Protein AF-A0A0F9IT32-F1 (afdb_monomer_lite)

Sequence (185 aa):
MRVYFIKKARQGMKLRKCVRCSEEIKIGEPYRFITPRFGGKRCFCQKHPPRQSDLTGGKLGELYGIQEGLEDDLVSFQRDGEVDMEASLSEAADEADRIADEYEGSIQNMPDSLQQSPVAEECQERAEASREWAEELRGVTLPEEPGETEAESEGEEDEEEDEAMDTWRDEVVGEVETAVSALQI

Structure (mmCIF, N/CA/C/O backbone):
data_AF-A0A0F9IT32-F1
#
_entry.id   AF-A0A0F9IT32-F1
#
loop_
_atom_site.group_PDB
_atom_site.id
_atom_site.type_symbol
_atom_site.label_atom_id
_atom_site.label_alt_id
_atom_site.label_comp_id
_atom_site.label_asym_id
_atom_site.label_entity_id
_atom_site.label_seq_id
_atom_site.pdbx_PDB_ins_code
_atom_site.Cartn_x
_atom_site.Cartn_y
_atom_site.Cartn_z
_atom_site.occupancy
_atom_site.B_iso_or_equiv
_atom_site.auth_seq_id
_atom_site.auth_comp_id
_atom_site.auth_asym_id
_atom_site.auth_atom_id
_atom_site.pdbx_PDB_model_num
ATOM 1 N N . MET A 1 1 ? -5.808 9.152 12.430 1.00 90.12 1 MET A N 1
ATOM 2 C CA . MET A 1 1 ? -4.859 8.870 13.543 1.00 90.12 1 MET A CA 1
ATOM 3 C C . MET A 1 1 ? -3.873 10.035 13.698 1.00 90.12 1 MET A C 1
ATOM 5 O O . MET A 1 1 ? -3.624 10.703 12.706 1.00 90.12 1 MET A O 1
ATOM 9 N N . ARG A 1 2 ? -3.320 10.340 14.890 1.00 94.12 2 ARG A N 1
ATOM 10 C CA . ARG A 1 2 ? -2.342 11.447 15.037 1.00 94.12 2 ARG A CA 1
ATOM 11 C C . ARG A 1 2 ? -0.902 10.951 14.903 1.00 94.12 2 ARG A C 1
ATOM 13 O O . ARG A 1 2 ? -0.480 10.082 15.664 1.00 94.12 2 ARG A O 1
ATOM 20 N N . VAL A 1 3 ? -0.142 11.576 14.004 1.00 97.00 3 VAL A N 1
ATOM 21 C CA . VAL A 1 3 ? 1.306 11.373 13.875 1.00 97.00 3 VAL A CA 1
ATOM 22 C C . VAL A 1 3 ? 2.046 12.309 14.823 1.00 97.00 3 VAL A C 1
ATOM 24 O O . VAL A 1 3 ? 1.824 13.521 14.837 1.00 97.00 3 VAL A O 1
ATOM 27 N N . TYR A 1 4 ? 2.945 11.747 15.625 1.00 97.50 4 TYR A N 1
ATOM 28 C CA . TYR A 1 4 ? 3.814 12.504 16.518 1.00 97.50 4 TYR A CA 1
ATOM 29 C C . TYR A 1 4 ? 5.241 12.489 15.982 1.00 97.50 4 TYR A C 1
ATOM 31 O O . TYR A 1 4 ? 5.817 11.422 15.775 1.00 97.50 4 TYR A O 1
ATOM 39 N N . PHE A 1 5 ? 5.833 13.670 15.813 1.00 97.62 5 PHE A N 1
ATOM 40 C CA . PHE A 1 5 ? 7.232 13.816 15.421 1.00 97.62 5 PHE A CA 1
ATOM 41 C C . PHE A 1 5 ? 8.107 14.146 16.631 1.00 97.62 5 PHE A C 1
ATOM 43 O O . PHE A 1 5 ? 7.870 15.122 17.346 1.00 97.62 5 PHE A O 1
ATOM 50 N N . ILE A 1 6 ? 9.138 13.336 16.853 1.00 96.75 6 ILE A N 1
ATOM 51 C CA . ILE A 1 6 ? 10.128 13.528 17.906 1.00 96.75 6 ILE A CA 1
ATOM 52 C C . ILE A 1 6 ? 11.448 13.915 17.253 1.00 96.75 6 ILE A C 1
ATOM 54 O O . ILE A 1 6 ? 12.036 13.129 16.522 1.00 96.75 6 ILE A O 1
ATOM 58 N N . LYS A 1 7 ? 11.936 15.123 17.555 1.00 96.38 7 LYS A N 1
ATOM 59 C CA . LYS A 1 7 ? 13.165 15.663 16.950 1.00 96.38 7 LYS A CA 1
ATOM 60 C C . LYS A 1 7 ? 14.435 14.911 17.352 1.00 96.38 7 LYS A C 1
ATOM 62 O O . LYS A 1 7 ? 15.382 14.896 16.583 1.00 96.38 7 LYS A O 1
ATOM 67 N N . LYS A 1 8 ? 14.486 14.374 18.575 1.00 94.69 8 LYS A N 1
ATOM 68 C CA . LYS A 1 8 ? 15.652 13.659 19.115 1.00 94.69 8 LYS A CA 1
ATOM 69 C C . LYS A 1 8 ? 15.201 12.557 20.067 1.00 94.69 8 LYS A C 1
ATOM 71 O O . LYS A 1 8 ? 14.516 12.844 21.056 1.00 94.69 8 LYS A O 1
ATOM 76 N N . ALA A 1 9 ? 15.584 11.313 19.795 1.00 92.62 9 ALA A N 1
ATOM 77 C CA . ALA A 1 9 ? 15.383 10.202 20.716 1.00 92.62 9 ALA A CA 1
ATOM 78 C C . ALA A 1 9 ? 16.154 10.445 22.026 1.00 92.62 9 ALA A C 1
ATOM 80 O O . ALA A 1 9 ? 17.331 10.802 22.015 1.00 92.62 9 ALA A O 1
ATOM 81 N N . ARG A 1 10 ? 15.477 10.296 23.171 1.00 90.75 10 ARG A N 1
ATOM 82 C CA . ARG A 1 10 ? 16.047 10.608 24.491 1.00 90.75 10 ARG A CA 1
ATOM 83 C C . ARG A 1 10 ? 16.861 9.436 25.038 1.00 90.75 10 ARG A C 1
ATOM 85 O O . ARG A 1 10 ? 16.451 8.285 24.902 1.00 90.75 10 ARG A O 1
ATOM 92 N N . GLN A 1 11 ? 17.952 9.749 25.732 1.00 83.44 11 GLN A N 1
ATOM 93 C CA . GLN A 1 11 ? 18.728 8.779 26.504 1.00 83.44 11 GLN A CA 1
ATOM 94 C C . GLN A 1 11 ? 17.853 8.168 27.616 1.00 83.44 11 GLN A C 1
ATOM 96 O O . GLN A 1 11 ? 17.113 8.886 28.287 1.00 83.44 11 GLN A O 1
ATOM 101 N N . GLY A 1 12 ? 17.898 6.842 27.780 1.00 74.75 12 GLY A N 1
ATOM 102 C CA . GLY A 1 12 ? 17.123 6.107 28.794 1.00 74.75 12 GLY A CA 1
ATOM 10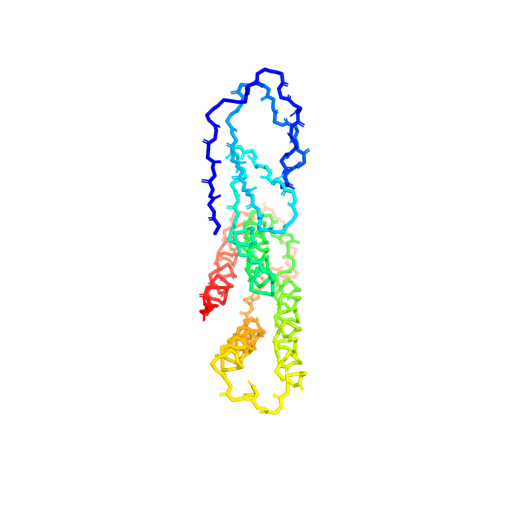3 C C . GLY A 1 12 ? 15.760 5.566 28.337 1.00 74.75 12 GLY A C 1
ATOM 104 O O . GLY A 1 12 ? 15.123 4.832 29.089 1.00 74.75 12 GLY A O 1
ATOM 105 N N . MET A 1 13 ? 15.303 5.861 27.113 1.00 78.62 13 MET A N 1
ATOM 106 C CA . MET A 1 13 ? 14.200 5.095 26.515 1.00 78.62 13 MET A CA 1
ATOM 107 C C . MET A 1 13 ? 14.716 3.770 25.945 1.00 78.62 13 MET A C 1
ATOM 109 O O . MET A 1 13 ? 15.818 3.719 25.403 1.00 78.62 13 MET A O 1
ATOM 113 N N . LYS A 1 14 ? 13.895 2.713 26.017 1.00 84.19 14 LYS A N 1
ATOM 114 C CA . LYS A 1 14 ? 14.155 1.464 25.284 1.00 84.19 14 LYS A CA 1
ATOM 115 C C . LYS A 1 14 ? 14.333 1.780 23.796 1.00 84.19 14 LYS A C 1
ATOM 117 O O . LYS A 1 14 ? 13.521 2.534 23.250 1.00 84.19 14 LYS A O 1
ATOM 122 N N . LEU A 1 15 ? 15.369 1.205 23.180 1.00 85.12 15 LEU A N 1
ATOM 123 C CA . LEU A 1 15 ? 15.597 1.304 21.739 1.00 85.12 15 LEU A CA 1
ATOM 124 C C . LEU A 1 15 ? 14.348 0.816 21.006 1.00 85.12 15 LEU A C 1
ATOM 126 O O . LEU A 1 15 ? 13.721 -0.174 21.395 1.00 85.12 15 LEU A O 1
ATOM 130 N N . ARG A 1 16 ? 13.933 1.585 20.004 1.00 91.31 16 ARG A N 1
ATOM 131 C CA . ARG A 1 16 ? 12.719 1.330 19.229 1.00 91.31 16 ARG A CA 1
ATOM 132 C C . ARG A 1 16 ? 13.143 0.942 17.828 1.00 91.31 16 ARG A C 1
ATOM 134 O O . ARG A 1 16 ? 14.032 1.583 17.282 1.00 91.31 16 ARG A O 1
ATOM 141 N N . LYS A 1 17 ? 12.493 -0.060 17.253 1.00 96.50 17 LYS A N 1
ATOM 142 C CA . LYS A 1 17 ? 12.714 -0.446 15.861 1.00 96.50 17 LYS A CA 1
ATOM 143 C C . LYS A 1 17 ? 11.746 0.301 14.958 1.00 96.50 17 LYS A C 1
ATOM 145 O O . LYS A 1 17 ? 10.599 0.541 15.349 1.00 96.50 17 LYS A O 1
ATOM 150 N N . CYS A 1 18 ? 12.228 0.705 13.791 1.00 97.06 18 CYS A N 1
ATOM 151 C CA . CYS A 1 18 ? 11.364 1.172 12.721 1.00 97.06 18 CYS A CA 1
ATOM 152 C C . CYS A 1 18 ? 10.466 0.015 12.272 1.00 97.06 18 CYS A C 1
ATOM 154 O O . CYS A 1 18 ? 10.966 -1.080 12.055 1.00 97.06 18 CYS A O 1
ATOM 156 N N . VAL A 1 19 ? 9.166 0.251 12.108 1.00 96.12 19 VAL A N 1
ATOM 157 C CA . VAL A 1 19 ? 8.235 -0.783 11.630 1.00 96.12 19 VAL A CA 1
ATOM 158 C C . VAL A 1 19 ? 8.570 -1.209 10.199 1.00 96.12 19 VAL A C 1
ATOM 160 O O . VAL A 1 19 ? 8.525 -2.394 9.911 1.00 96.12 19 VAL A O 1
ATOM 163 N N . ARG A 1 20 ? 8.978 -0.265 9.340 1.00 93.88 20 ARG A N 1
ATOM 164 C CA . ARG A 1 20 ? 9.260 -0.541 7.923 1.00 93.88 20 ARG A CA 1
ATOM 165 C C . ARG A 1 20 ? 10.606 -1.233 7.683 1.00 93.88 20 ARG A C 1
ATOM 167 O O . ARG A 1 20 ? 10.648 -2.352 7.204 1.00 93.88 20 ARG A O 1
ATOM 174 N N . CYS A 1 21 ? 11.718 -0.602 8.069 1.00 95.38 21 CYS A N 1
ATOM 175 C CA . CYS A 1 21 ? 13.054 -1.158 7.817 1.00 95.38 21 CYS A CA 1
ATOM 176 C C . CYS A 1 21 ? 13.631 -2.021 8.950 1.00 95.38 21 CYS A C 1
ATOM 178 O O . CYS A 1 21 ? 14.770 -2.462 8.850 1.00 95.38 21 CYS A O 1
ATOM 180 N N . SER A 1 22 ? 12.914 -2.216 10.063 1.00 95.81 22 SER A N 1
ATOM 181 C CA . SER A 1 22 ? 13.379 -2.972 11.244 1.00 95.81 22 SER A CA 1
ATOM 182 C C . SER A 1 22 ? 14.653 -2.461 11.949 1.00 95.81 22 SER A C 1
ATOM 184 O O . SER A 1 22 ? 15.038 -3.013 12.984 1.00 95.81 22 SER A O 1
ATOM 186 N N . GLU A 1 23 ? 15.276 -1.381 11.467 1.00 96.25 23 GLU A N 1
ATOM 187 C CA . GLU A 1 23 ? 16.469 -0.780 12.071 1.00 96.25 23 GLU A CA 1
ATOM 188 C C . GLU A 1 23 ? 16.154 -0.121 13.426 1.00 96.25 23 GLU A C 1
ATOM 190 O O . GLU A 1 23 ? 15.085 0.468 13.632 1.00 96.25 23 GLU A O 1
ATOM 195 N N . GLU A 1 24 ? 17.091 -0.217 14.372 1.00 96.50 24 GLU A N 1
ATOM 196 C CA . GLU A 1 24 ? 16.984 0.433 15.679 1.00 96.50 24 GLU A CA 1
ATOM 197 C C . GLU A 1 24 ? 17.243 1.939 15.579 1.00 96.50 24 GLU A C 1
ATOM 199 O O . GLU A 1 24 ? 18.305 2.380 15.152 1.00 96.50 24 GLU A O 1
ATOM 204 N N . ILE A 1 25 ? 16.282 2.735 16.048 1.00 96.00 25 ILE A N 1
ATOM 205 C CA . ILE A 1 25 ? 16.385 4.193 16.131 1.00 96.00 25 ILE A CA 1
ATOM 206 C C . ILE A 1 25 ? 17.354 4.541 17.263 1.00 96.00 25 ILE A C 1
ATOM 208 O O . ILE A 1 25 ? 17.051 4.320 18.446 1.00 96.00 25 ILE A O 1
ATOM 212 N N . LYS A 1 26 ? 18.512 5.102 16.909 1.00 95.25 26 LYS A N 1
ATOM 213 C CA . LYS A 1 26 ? 19.584 5.414 17.859 1.00 95.25 26 LYS A CA 1
ATOM 214 C C . LYS A 1 26 ? 19.235 6.641 18.697 1.00 95.25 26 LYS A C 1
ATOM 216 O O . LYS A 1 26 ? 18.399 7.478 18.352 1.00 95.25 26 LYS A O 1
ATOM 221 N N . ILE A 1 27 ? 19.902 6.767 19.842 1.00 95.88 27 ILE A N 1
ATOM 222 C CA . ILE A 1 27 ? 19.751 7.933 20.720 1.00 95.88 27 ILE A CA 1
ATOM 223 C C . ILE A 1 27 ? 20.165 9.193 19.949 1.00 95.88 27 ILE A C 1
ATOM 225 O O . ILE A 1 27 ? 21.215 9.229 19.317 1.00 95.88 27 ILE A O 1
ATOM 229 N N . GLY A 1 28 ? 19.344 10.238 20.027 1.00 94.94 28 GLY A N 1
ATOM 230 C CA . GLY A 1 28 ? 19.547 11.492 19.305 1.00 94.94 28 GLY A CA 1
ATOM 231 C C . GLY A 1 28 ? 18.889 11.554 17.927 1.00 94.94 28 GLY A C 1
ATOM 232 O O . GLY A 1 28 ? 18.636 12.666 17.465 1.00 94.94 28 GLY A O 1
ATOM 233 N N . GLU A 1 29 ? 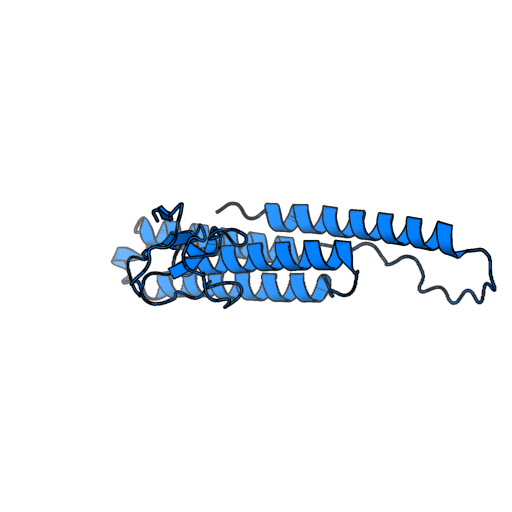18.527 10.424 17.314 1.00 95.94 29 GLU A N 1
ATOM 234 C CA . GLU A 1 29 ? 17.903 10.419 15.986 1.00 95.94 29 GLU A CA 1
ATOM 235 C C . GLU A 1 29 ? 16.440 10.897 16.039 1.00 95.94 29 GLU A C 1
ATOM 237 O O . GLU A 1 29 ? 15.718 10.613 17.009 1.00 95.94 29 GLU A O 1
ATOM 242 N N . PRO A 1 30 ? 15.980 11.655 15.027 1.00 96.81 30 PRO A N 1
ATOM 243 C CA . PRO A 1 30 ? 14.577 12.005 14.890 1.00 96.81 30 PRO A CA 1
ATOM 244 C C . PRO A 1 30 ? 13.757 10.793 14.441 1.00 96.81 30 PRO A C 1
ATOM 246 O O . PRO A 1 30 ? 14.197 9.977 13.633 1.00 96.81 30 PRO A O 1
ATOM 249 N N . TYR A 1 31 ? 12.524 10.698 14.928 1.00 97.19 31 TYR A N 1
ATOM 250 C CA . TYR A 1 31 ? 11.609 9.632 14.534 1.00 97.19 31 TYR A CA 1
ATOM 251 C C . TYR A 1 31 ? 10.153 10.084 14.610 1.00 97.19 31 TYR A C 1
ATOM 253 O O . TYR A 1 31 ? 9.809 11.060 15.285 1.00 97.19 31 TYR A O 1
ATOM 261 N N . ARG A 1 32 ? 9.282 9.357 13.915 1.00 98.06 32 ARG A N 1
ATOM 262 C CA . ARG A 1 32 ? 7.829 9.513 13.987 1.00 98.06 32 ARG A CA 1
ATOM 263 C C . ARG A 1 32 ? 7.232 8.332 14.729 1.00 98.06 32 ARG A C 1
ATOM 265 O O . ARG A 1 32 ? 7.788 7.236 14.745 1.00 98.06 32 ARG A O 1
ATOM 272 N N . PHE A 1 33 ? 6.100 8.542 15.376 1.00 97.44 33 PHE A N 1
ATOM 273 C CA . PHE A 1 33 ? 5.328 7.432 15.906 1.00 97.44 33 PHE A CA 1
ATOM 274 C C . PHE A 1 33 ? 3.840 7.710 15.837 1.00 97.44 33 PHE A C 1
ATOM 276 O O . PHE A 1 33 ? 3.401 8.863 15.865 1.00 97.44 33 PHE A O 1
ATOM 283 N N . ILE A 1 34 ? 3.088 6.622 15.822 1.00 97.69 34 ILE A N 1
ATOM 284 C CA . ILE A 1 34 ? 1.636 6.618 15.908 1.00 97.69 34 ILE A CA 1
ATOM 285 C C . ILE A 1 34 ? 1.218 5.690 17.046 1.00 97.69 34 ILE A C 1
ATOM 287 O O . ILE A 1 34 ? 1.935 4.750 17.412 1.00 97.69 34 ILE A O 1
ATOM 291 N N . THR A 1 35 ? 0.063 5.982 17.628 1.00 96.62 35 THR A N 1
ATOM 292 C CA . THR A 1 35 ? -0.553 5.139 18.652 1.00 96.62 35 THR A CA 1
ATOM 293 C C . THR A 1 35 ? -1.935 4.755 18.136 1.00 96.62 35 THR A C 1
ATOM 295 O O . THR A 1 35 ? -2.850 5.577 18.243 1.00 96.62 35 THR A O 1
ATOM 298 N N . PRO A 1 36 ? -2.087 3.568 17.522 1.00 94.38 36 PRO A N 1
ATOM 299 C CA . PRO A 1 36 ? -3.392 3.105 17.073 1.00 94.38 36 PRO A CA 1
ATOM 300 C C . PRO A 1 36 ? -4.330 2.917 18.270 1.00 94.38 36 PRO A C 1
ATOM 302 O O . PRO A 1 36 ? -3.886 2.775 19.411 1.00 94.38 36 PRO A O 1
ATOM 305 N N . ARG A 1 37 ? -5.643 2.923 18.013 1.00 91.44 37 ARG A N 1
ATOM 306 C CA . ARG A 1 37 ? -6.657 2.697 19.059 1.00 91.44 37 ARG A CA 1
ATOM 307 C C . ARG A 1 37 ? -6.498 1.323 19.710 1.00 91.44 37 ARG A C 1
ATOM 309 O O . ARG A 1 37 ? -6.679 1.194 20.917 1.00 91.44 37 ARG A O 1
ATOM 316 N N . PHE A 1 38 ? -6.157 0.326 18.901 1.00 91.19 38 PHE A N 1
ATOM 317 C CA . PHE A 1 38 ? -5.890 -1.040 19.325 1.00 91.19 38 PHE A CA 1
ATOM 318 C C . PHE A 1 38 ? -4.439 -1.391 18.990 1.00 91.19 38 PHE A C 1
ATOM 320 O O . PHE A 1 38 ? -3.963 -1.091 17.896 1.00 91.19 38 PHE A O 1
ATOM 327 N N . GLY A 1 39 ? -3.733 -2.014 19.934 1.00 91.19 39 GLY A N 1
ATOM 328 C CA . GLY A 1 39 ? -2.332 -2.405 19.775 1.00 91.19 39 GLY A CA 1
ATOM 329 C C . GLY A 1 39 ? -1.320 -1.442 20.406 1.00 91.19 39 GLY A C 1
ATOM 330 O O . GLY A 1 39 ? -1.655 -0.527 21.158 1.00 91.19 39 GLY A O 1
ATOM 331 N N . GLY A 1 40 ? -0.039 -1.711 20.150 1.00 93.19 40 GLY A N 1
ATOM 332 C CA . GLY A 1 40 ? 1.083 -0.955 20.704 1.00 93.19 40 GLY A CA 1
ATOM 333 C C . GLY A 1 40 ? 1.488 0.255 19.858 1.00 93.19 40 GLY A C 1
ATOM 334 O O . GLY A 1 40 ? 1.135 0.386 18.690 1.00 93.19 40 GLY A O 1
ATOM 335 N N . LYS A 1 41 ? 2.301 1.134 20.451 1.00 95.19 41 LYS A N 1
ATOM 336 C CA . LYS A 1 41 ? 2.920 2.268 19.750 1.00 95.19 41 LYS A CA 1
ATOM 337 C C . LYS A 1 41 ? 3.837 1.777 18.620 1.00 95.19 41 LYS A C 1
ATOM 339 O O . LYS A 1 41 ? 4.821 1.089 18.893 1.00 95.19 41 LYS A O 1
ATOM 344 N N . ARG A 1 42 ? 3.574 2.228 17.392 1.00 96.56 42 ARG A N 1
ATOM 345 C CA . ARG A 1 42 ? 4.382 1.954 16.191 1.00 96.56 42 ARG A CA 1
ATOM 346 C C . ARG A 1 42 ? 5.346 3.104 15.930 1.00 96.56 42 ARG A C 1
ATOM 348 O O . ARG A 1 42 ? 4.966 4.267 16.066 1.00 96.56 42 ARG A O 1
ATOM 355 N N . CYS A 1 43 ? 6.602 2.793 15.628 1.00 97.25 43 CYS A N 1
ATOM 356 C CA . CYS A 1 43 ? 7.670 3.783 15.478 1.00 97.25 43 CYS A CA 1
ATOM 357 C C . CYS A 1 43 ? 8.308 3.688 14.098 1.00 97.25 43 CYS A C 1
ATOM 359 O O . CYS A 1 43 ? 8.464 2.607 13.550 1.00 97.25 43 CYS A O 1
ATOM 361 N N . PHE A 1 44 ? 8.693 4.838 13.571 1.00 97.75 44 PHE A N 1
ATOM 362 C CA . PHE A 1 44 ? 9.099 5.037 12.191 1.00 97.75 44 PHE A CA 1
ATOM 363 C C . PHE A 1 44 ? 10.352 5.899 12.190 1.00 97.75 44 PHE A C 1
ATOM 365 O O . PHE A 1 44 ? 10.359 6.962 12.822 1.00 97.75 44 PHE A O 1
ATOM 372 N N . CYS A 1 45 ? 11.422 5.452 11.534 1.00 96.81 45 CYS A N 1
ATOM 373 C CA . CYS A 1 45 ? 12.623 6.272 11.412 1.00 96.81 45 CYS A CA 1
ATOM 374 C C . CYS A 1 45 ? 12.344 7.508 10.537 1.00 96.81 45 CYS A C 1
ATOM 376 O O . CYS A 1 45 ? 11.262 7.679 9.973 1.00 96.81 45 CYS A O 1
ATOM 378 N N . GLN A 1 46 ? 13.312 8.417 10.435 1.00 96.38 46 GLN A N 1
ATOM 379 C CA . GLN A 1 46 ? 13.122 9.641 9.654 1.00 96.38 46 GLN A CA 1
ATOM 380 C C . GLN A 1 46 ? 12.847 9.371 8.167 1.00 96.38 46 GLN A C 1
ATOM 382 O O . GLN A 1 46 ? 12.050 10.109 7.581 1.00 96.38 46 GLN A O 1
ATOM 387 N N . LYS A 1 47 ? 13.488 8.333 7.608 1.00 96.25 47 LYS A N 1
ATOM 388 C CA . LYS A 1 47 ? 13.430 7.949 6.189 1.00 96.25 47 LYS A CA 1
ATOM 389 C C . LYS A 1 47 ? 12.097 7.315 5.789 1.00 96.25 47 LYS A C 1
ATOM 391 O O . LYS A 1 47 ? 11.642 7.540 4.683 1.00 96.25 47 LYS A O 1
ATOM 396 N N . HIS A 1 48 ? 11.465 6.575 6.699 1.00 95.94 48 HIS A N 1
ATOM 397 C CA . HIS A 1 48 ? 10.226 5.844 6.435 1.00 95.94 48 HIS A CA 1
ATOM 398 C C . HIS A 1 48 ? 9.080 6.455 7.245 1.00 95.94 48 HIS A C 1
ATOM 400 O O . HIS A 1 48 ? 8.800 5.958 8.335 1.00 95.94 48 HIS A O 1
ATOM 406 N N . PRO A 1 49 ? 8.461 7.567 6.811 1.00 96.44 49 PRO A N 1
ATOM 407 C CA . PRO A 1 49 ? 7.281 8.096 7.490 1.00 96.44 49 PRO A CA 1
ATOM 408 C C . PRO A 1 49 ? 6.130 7.066 7.485 1.00 96.44 49 PRO A C 1
ATOM 410 O O . PRO A 1 49 ? 6.100 6.207 6.608 1.00 96.44 49 PRO A O 1
ATOM 413 N N . PRO A 1 50 ? 5.201 7.132 8.461 1.00 96.81 50 PRO A N 1
ATOM 414 C CA . PRO A 1 50 ? 3.990 6.312 8.413 1.00 96.81 50 PRO A CA 1
ATOM 415 C C . PRO A 1 50 ? 3.205 6.639 7.143 1.00 96.81 50 PRO A C 1
ATOM 417 O O . PRO A 1 50 ? 3.064 7.826 6.823 1.00 96.81 50 PRO A O 1
ATOM 420 N N . ARG A 1 51 ? 2.714 5.607 6.458 1.00 96.38 51 ARG A N 1
ATOM 421 C CA . ARG A 1 51 ? 1.899 5.767 5.249 1.00 96.38 51 ARG A CA 1
ATOM 422 C C . ARG A 1 51 ? 0.402 5.786 5.568 1.00 96.38 51 ARG A C 1
ATOM 424 O O . ARG A 1 51 ? 0.021 5.769 6.739 1.00 96.38 51 ARG A O 1
ATOM 431 N N . GLN A 1 52 ? -0.452 5.899 4.559 1.00 95.56 52 GLN A N 1
ATOM 432 C CA . GLN A 1 52 ? -1.896 6.005 4.746 1.00 95.56 52 GLN A CA 1
ATOM 433 C C . GLN A 1 52 ? -2.479 4.709 5.319 1.00 95.56 52 GLN A C 1
ATOM 435 O O . GLN A 1 52 ? -3.264 4.771 6.272 1.00 95.56 52 GLN A O 1
ATOM 440 N N . SER A 1 53 ? -1.994 3.558 4.852 1.00 96.00 53 SER A N 1
ATOM 441 C CA . SER A 1 53 ? -2.301 2.222 5.382 1.00 96.00 53 SER A CA 1
ATOM 442 C C . SER A 1 53 ? -2.030 2.086 6.891 1.00 96.00 53 SER A C 1
ATOM 444 O O . SER A 1 53 ? -2.787 1.446 7.615 1.00 96.00 53 SER A O 1
ATOM 446 N N . ASP A 1 54 ? -0.999 2.758 7.419 1.00 95.56 54 ASP A N 1
ATOM 447 C CA . ASP A 1 54 ? -0.679 2.777 8.854 1.00 95.56 54 ASP A CA 1
ATOM 448 C C . ASP A 1 54 ? -1.634 3.654 9.684 1.00 95.56 54 ASP A C 1
ATOM 450 O O . ASP A 1 54 ? -1.787 3.466 10.900 1.00 95.56 54 ASP A O 1
ATOM 454 N N . LEU A 1 55 ? -2.201 4.688 9.058 1.00 95.50 55 LEU A N 1
ATOM 455 C CA . LEU A 1 55 ? -3.047 5.695 9.705 1.00 95.50 55 LEU A CA 1
ATOM 456 C C . LEU A 1 55 ? -4.529 5.331 9.667 1.00 95.50 55 LEU A C 1
ATOM 458 O O . LEU A 1 55 ? -5.293 5.825 10.514 1.00 95.50 55 LEU A O 1
ATOM 462 N N . THR A 1 56 ? -4.888 4.473 8.722 1.00 94.62 56 THR A N 1
ATOM 463 C CA . THR A 1 56 ? -6.199 3.863 8.533 1.00 94.62 56 THR A CA 1
ATOM 464 C C . THR A 1 56 ? -6.182 2.446 9.114 1.00 94.62 56 THR A C 1
ATOM 466 O O . THR A 1 56 ? -5.132 1.847 9.302 1.00 94.62 56 THR A O 1
ATOM 469 N N . GLY A 1 57 ? -7.331 1.924 9.536 1.00 91.88 57 GLY A N 1
ATOM 470 C CA . GLY A 1 57 ? -7.415 0.586 10.125 1.00 91.88 57 GLY A CA 1
ATOM 471 C C . GLY A 1 57 ? -8.483 -0.258 9.450 1.00 91.88 57 GLY A C 1
ATOM 472 O O . GLY A 1 57 ? -9.400 0.285 8.839 1.00 91.88 57 GLY A O 1
ATOM 473 N N . GLY A 1 58 ? -8.383 -1.575 9.626 1.00 94.31 58 GLY A N 1
ATOM 474 C CA . GLY A 1 58 ? -9.282 -2.537 8.989 1.00 94.31 58 GLY A CA 1
ATOM 475 C C . GLY A 1 58 ? -9.074 -2.603 7.477 1.00 94.31 58 GLY A C 1
ATOM 476 O O . GLY A 1 58 ? -8.027 -2.199 6.979 1.00 94.31 58 GLY A O 1
ATOM 477 N N . LYS A 1 59 ? -10.112 -3.047 6.772 1.00 96.38 59 LYS A N 1
ATOM 478 C CA . LYS A 1 59 ? -10.120 -3.311 5.327 1.00 96.38 59 LYS A CA 1
ATOM 479 C C . LYS A 1 59 ? -9.684 -2.129 4.464 1.00 96.38 59 LYS A C 1
ATOM 481 O O . LYS A 1 59 ? -8.931 -2.298 3.522 1.00 96.38 59 LYS A O 1
ATOM 486 N N . LEU A 1 60 ? -10.094 -0.910 4.817 1.00 95.19 60 LEU A N 1
ATOM 487 C CA . LEU A 1 60 ? -9.653 0.283 4.087 1.00 95.19 60 LEU A CA 1
ATOM 488 C C . LEU A 1 60 ? -8.142 0.531 4.240 1.00 95.19 60 LEU A C 1
ATOM 490 O O . LEU A 1 60 ? -7.490 1.007 3.322 1.00 95.19 60 LEU A O 1
ATOM 494 N N . GLY A 1 61 ? -7.572 0.201 5.403 1.00 95.75 61 GLY A N 1
ATOM 495 C CA . GLY A 1 61 ? -6.123 0.250 5.594 1.00 95.75 61 GLY A CA 1
ATOM 496 C C . GLY A 1 61 ? -5.389 -0.811 4.771 1.00 95.75 61 GLY A C 1
ATOM 497 O O . GLY A 1 61 ? -4.282 -0.540 4.321 1.00 95.75 61 GLY A O 1
ATOM 498 N N . GLU A 1 62 ? -6.007 -1.978 4.563 1.00 96.94 62 GLU A N 1
ATOM 499 C CA . GLU A 1 62 ? -5.490 -3.034 3.680 1.00 96.94 62 GLU A CA 1
ATOM 500 C C . GLU A 1 62 ? -5.491 -2.576 2.216 1.00 96.94 62 GLU A C 1
ATOM 502 O O . GLU A 1 62 ? -4.444 -2.661 1.587 1.00 96.94 62 GLU A O 1
ATOM 507 N N . LEU A 1 63 ? -6.580 -1.968 1.721 1.00 96.75 63 LEU A N 1
ATOM 508 C CA . LEU A 1 63 ? -6.640 -1.395 0.363 1.00 96.75 63 LEU A CA 1
ATOM 509 C C . LEU A 1 63 ? -5.544 -0.359 0.108 1.00 96.75 63 LEU A C 1
ATOM 511 O O . LEU A 1 63 ? -4.798 -0.477 -0.859 1.00 96.75 63 LEU A O 1
ATOM 515 N N . TYR A 1 64 ? -5.374 0.610 1.016 1.00 97.06 64 TYR A N 1
ATOM 516 C CA . TYR A 1 64 ? -4.263 1.560 0.897 1.00 97.06 64 TYR A CA 1
ATOM 517 C C . TYR A 1 64 ? -2.899 0.864 0.960 1.00 97.06 64 TYR A C 1
ATOM 519 O O . TYR A 1 64 ? -1.946 1.344 0.366 1.00 97.06 64 TYR A O 1
ATOM 527 N N . GLY A 1 65 ? -2.782 -0.253 1.681 1.00 96.94 65 GLY A N 1
ATOM 528 C CA . GLY A 1 65 ? -1.555 -1.046 1.725 1.00 96.94 65 GLY A CA 1
ATOM 529 C C . GLY A 1 65 ? -1.227 -1.706 0.386 1.00 96.94 65 GLY A C 1
ATOM 530 O O . GLY A 1 65 ? -0.058 -1.731 0.015 1.00 96.94 65 GLY A O 1
ATOM 531 N N . ILE A 1 66 ? -2.241 -2.193 -0.335 1.00 97.50 66 ILE A N 1
ATOM 532 C CA . ILE A 1 66 ? -2.102 -2.761 -1.685 1.00 97.50 66 ILE A CA 1
ATOM 533 C C . ILE A 1 66 ? -1.674 -1.668 -2.662 1.00 97.50 66 ILE A C 1
ATOM 535 O O . ILE A 1 66 ? -0.677 -1.832 -3.357 1.00 97.50 66 ILE A O 1
ATOM 539 N N . GLN A 1 67 ? -2.367 -0.524 -2.649 1.00 97.12 67 GLN A N 1
ATOM 540 C CA . GLN A 1 67 ? -2.025 0.635 -3.479 1.00 97.12 67 GLN A CA 1
ATOM 541 C C . GLN A 1 67 ? -0.570 1.073 -3.248 1.00 97.12 67 GLN A C 1
ATOM 543 O O . GLN A 1 67 ? 0.213 1.194 -4.181 1.00 97.12 67 GLN A O 1
ATOM 548 N N . GLU A 1 68 ? -0.181 1.241 -1.983 1.00 96.88 68 GLU A N 1
ATOM 549 C CA . GLU A 1 68 ? 1.185 1.587 -1.585 1.00 96.88 68 GLU A CA 1
ATOM 550 C C . GLU A 1 68 ? 2.226 0.516 -1.963 1.00 96.88 68 GLU A C 1
ATOM 552 O O . GLU A 1 68 ? 3.416 0.833 -2.028 1.00 96.88 68 GLU A O 1
ATOM 557 N N . GLY A 1 69 ? 1.802 -0.741 -2.119 1.00 96.62 69 GLY A N 1
ATOM 558 C CA . GLY A 1 69 ? 2.621 -1.848 -2.609 1.00 96.62 69 GLY A CA 1
ATOM 559 C C . GLY A 1 69 ? 2.872 -1.727 -4.107 1.00 96.62 69 GLY A C 1
ATOM 560 O O . GLY A 1 69 ? 4.028 -1.720 -4.513 1.00 96.62 69 GLY A O 1
ATOM 561 N N . LEU A 1 70 ? 1.818 -1.500 -4.897 1.00 96.69 70 LEU A N 1
ATOM 562 C CA . LEU A 1 70 ? 1.938 -1.218 -6.332 1.00 96.69 70 LEU A CA 1
ATOM 563 C C . LEU A 1 70 ? 2.805 0.018 -6.608 1.00 96.69 70 LEU A C 1
ATOM 565 O O . LEU A 1 70 ? 3.621 0.002 -7.520 1.00 96.69 70 LEU A O 1
ATOM 569 N N . GLU A 1 71 ? 2.687 1.074 -5.800 1.00 96.31 71 GLU A N 1
ATOM 570 C CA . GLU A 1 71 ? 3.570 2.246 -5.895 1.00 96.31 71 GLU A CA 1
ATOM 571 C C . GLU A 1 71 ? 5.050 1.889 -5.649 1.00 96.31 71 GLU A C 1
ATOM 573 O O . GLU A 1 71 ? 5.941 2.443 -6.293 1.00 96.31 71 GLU A O 1
ATOM 578 N N . ASP A 1 72 ? 5.338 0.975 -4.714 1.00 95.69 72 ASP A N 1
ATOM 579 C CA . ASP A 1 72 ? 6.709 0.515 -4.446 1.00 95.69 72 ASP A CA 1
ATOM 580 C C . ASP A 1 72 ? 7.243 -0.382 -5.578 1.00 95.69 72 ASP A C 1
ATOM 582 O O . ASP A 1 72 ? 8.427 -0.290 -5.930 1.00 95.69 72 ASP A O 1
ATOM 586 N N . ASP A 1 73 ? 6.372 -1.215 -6.148 1.00 96.81 73 ASP A N 1
ATOM 587 C CA . ASP A 1 73 ? 6.655 -2.072 -7.299 1.00 96.81 73 ASP A CA 1
ATOM 588 C C . ASP A 1 73 ? 6.946 -1.226 -8.540 1.00 96.81 73 ASP A C 1
ATOM 590 O O . ASP A 1 73 ? 7.977 -1.436 -9.172 1.00 96.81 73 ASP A O 1
ATOM 594 N N . LEU A 1 74 ? 6.150 -0.185 -8.808 1.00 95.56 74 LEU A N 1
ATOM 595 C CA . LEU A 1 74 ? 6.376 0.773 -9.895 1.00 95.56 74 LEU A CA 1
ATOM 596 C C . LEU A 1 74 ? 7.734 1.463 -9.802 1.00 95.56 74 LEU A C 1
ATOM 598 O O . LEU A 1 74 ? 8.480 1.519 -10.776 1.00 95.56 74 LEU A O 1
ATOM 602 N N . VAL A 1 75 ? 8.088 1.963 -8.616 1.00 95.12 75 VAL A N 1
ATOM 603 C CA . VAL A 1 75 ? 9.395 2.603 -8.399 1.00 95.12 75 VAL A CA 1
ATOM 604 C C . VAL A 1 75 ? 10.540 1.608 -8.612 1.00 95.12 75 VAL A C 1
ATOM 606 O O . VAL A 1 75 ? 11.629 1.995 -9.040 1.00 95.12 75 VAL A O 1
ATOM 609 N N . SER A 1 76 ? 10.324 0.333 -8.291 1.00 94.81 76 SER A N 1
ATOM 610 C CA . SER A 1 76 ? 11.323 -0.720 -8.491 1.00 94.81 76 SER A CA 1
ATOM 611 C C . SER A 1 76 ? 11.419 -1.131 -9.963 1.00 94.81 76 SER A C 1
ATOM 613 O O . SER A 1 76 ? 12.530 -1.259 -10.477 1.00 94.81 76 SER A O 1
ATOM 615 N N . PHE A 1 77 ? 10.283 -1.237 -10.652 1.00 94.25 77 PHE A N 1
ATOM 616 C CA . PHE A 1 77 ? 10.180 -1.495 -12.083 1.00 94.25 77 PHE A CA 1
ATOM 617 C C . PHE A 1 77 ? 10.863 -0.401 -12.904 1.00 94.25 77 PHE A C 1
ATOM 619 O O . PHE A 1 77 ? 11.726 -0.699 -13.720 1.00 94.25 77 PHE A O 1
ATOM 626 N N . GLN A 1 78 ? 10.575 0.872 -12.625 1.00 93.69 78 GLN A N 1
ATOM 627 C CA . GLN A 1 78 ? 11.202 1.989 -13.334 1.00 93.69 78 GLN A CA 1
ATOM 628 C C . GLN A 1 78 ? 12.725 2.018 -13.141 1.00 93.69 78 GLN A C 1
ATOM 630 O O . GLN A 1 78 ? 13.457 2.474 -14.015 1.00 93.69 78 GLN A O 1
ATOM 635 N N . ARG A 1 79 ? 13.219 1.554 -11.986 1.00 92.56 79 ARG A N 1
ATOM 636 C CA . ARG A 1 79 ? 14.653 1.562 -11.682 1.00 92.56 79 ARG A CA 1
ATOM 637 C C . ARG A 1 79 ? 15.408 0.419 -12.358 1.00 92.56 79 ARG A C 1
ATOM 639 O O . ARG A 1 79 ? 16.487 0.663 -12.886 1.00 92.56 79 ARG A O 1
ATOM 646 N N . ASP A 1 80 ? 14.880 -0.802 -12.267 1.00 91.94 80 ASP A N 1
ATOM 647 C CA . ASP A 1 80 ? 15.634 -2.019 -12.597 1.00 91.94 80 ASP A CA 1
ATOM 648 C C . ASP A 1 80 ? 14.931 -2.914 -13.643 1.00 91.94 80 ASP A C 1
ATOM 650 O O . ASP A 1 80 ? 15.555 -3.826 -14.173 1.00 91.94 80 ASP A O 1
ATOM 654 N N . GLY A 1 81 ? 13.646 -2.696 -13.943 1.00 88.06 81 GLY A N 1
ATOM 655 C CA . GLY A 1 81 ? 12.853 -3.488 -14.899 1.00 88.06 81 GLY A CA 1
ATOM 656 C C . GLY A 1 81 ? 12.511 -4.919 -14.462 1.00 88.06 81 GLY A C 1
ATOM 657 O O . GLY A 1 81 ? 11.797 -5.612 -15.171 1.00 88.06 81 GLY A O 1
ATOM 658 N N . GLU A 1 82 ? 12.989 -5.380 -13.303 1.00 90.31 82 GLU A N 1
ATOM 659 C CA . GLU A 1 82 ? 12.872 -6.790 -12.880 1.00 90.31 82 GLU A CA 1
ATOM 660 C C . GLU A 1 82 ? 11.487 -7.191 -12.338 1.00 90.31 82 GLU A C 1
ATOM 662 O O . GLU A 1 82 ? 11.246 -8.369 -12.068 1.00 90.31 82 GLU A O 1
ATOM 667 N N . VAL A 1 83 ? 10.593 -6.229 -12.103 1.00 93.69 83 VAL A N 1
ATOM 668 C CA . VAL A 1 83 ? 9.272 -6.499 -11.521 1.00 93.69 83 VAL A CA 1
ATOM 669 C C . VAL A 1 83 ? 8.299 -6.914 -12.619 1.00 93.69 83 VAL A C 1
ATOM 671 O O . VAL A 1 83 ? 8.086 -6.177 -13.576 1.00 93.69 83 VAL A O 1
ATOM 674 N N . ASP A 1 84 ? 7.664 -8.071 -12.452 1.00 95.19 84 ASP A N 1
ATOM 675 C CA . ASP A 1 84 ? 6.559 -8.499 -13.310 1.00 95.19 84 ASP A CA 1
ATOM 676 C C . ASP A 1 84 ? 5.303 -7.682 -12.970 1.00 95.19 84 ASP A C 1
ATOM 678 O O . ASP A 1 84 ? 4.553 -7.997 -12.041 1.00 95.19 84 ASP A O 1
ATOM 682 N N . MET A 1 85 ? 5.108 -6.585 -13.703 1.00 95.94 85 MET A N 1
ATOM 683 C CA . MET A 1 85 ? 4.002 -5.662 -13.461 1.00 95.94 85 MET A CA 1
ATOM 684 C C . MET A 1 85 ? 2.635 -6.293 -13.736 1.00 95.94 85 MET A C 1
ATOM 686 O O . MET A 1 85 ? 1.674 -5.937 -13.054 1.00 95.94 85 MET A O 1
ATOM 690 N N . GLU A 1 86 ? 2.524 -7.242 -14.670 1.00 96.25 86 GLU A N 1
ATOM 691 C CA . GLU A 1 86 ? 1.260 -7.947 -14.920 1.00 96.25 86 GLU A CA 1
ATOM 692 C C . GLU A 1 86 ? 0.875 -8.815 -13.720 1.00 96.25 86 GLU A C 1
ATOM 694 O O . GLU A 1 86 ? -0.277 -8.787 -13.270 1.00 96.25 86 GLU A O 1
ATOM 699 N N . ALA A 1 87 ? 1.845 -9.543 -13.157 1.00 97.12 87 ALA A N 1
ATOM 700 C CA . ALA A 1 87 ? 1.633 -10.329 -11.949 1.00 97.12 87 ALA A CA 1
ATOM 701 C C . ALA A 1 87 ? 1.252 -9.436 -10.759 1.00 97.12 87 ALA A C 1
ATOM 703 O O . ALA A 1 87 ? 0.246 -9.712 -10.100 1.00 97.12 87 ALA A O 1
ATOM 704 N N . SER A 1 88 ? 1.980 -8.337 -10.522 1.00 97.69 88 SER A N 1
ATOM 705 C CA . SER A 1 88 ? 1.667 -7.388 -9.441 1.00 97.69 88 SER A CA 1
ATOM 706 C C . SER A 1 88 ? 0.257 -6.793 -9.579 1.00 97.69 88 SER A C 1
ATOM 708 O O . SER A 1 88 ? -0.484 -6.728 -8.594 1.00 97.69 88 SER A O 1
ATOM 710 N N . LEU A 1 89 ? -0.156 -6.400 -10.791 1.00 97.44 89 LEU A N 1
ATOM 711 C CA . LEU A 1 89 ? -1.508 -5.898 -11.068 1.00 97.44 89 LEU A CA 1
ATOM 712 C C . LEU A 1 89 ? -2.585 -6.954 -10.798 1.00 97.44 89 LEU A C 1
ATOM 714 O O . LEU A 1 89 ? -3.593 -6.656 -10.153 1.00 97.44 89 LEU A O 1
ATOM 718 N N . SER A 1 90 ? -2.371 -8.188 -11.263 1.00 97.88 90 SER A N 1
ATOM 719 C CA . SER A 1 90 ? -3.313 -9.289 -11.050 1.00 97.88 90 SER A CA 1
ATOM 720 C C . SER A 1 90 ? -3.464 -9.626 -9.566 1.00 97.88 90 SER A C 1
ATOM 722 O O . SER A 1 90 ? -4.587 -9.798 -9.092 1.00 97.88 90 SER A O 1
ATOM 724 N N . GLU A 1 91 ? -2.359 -9.693 -8.818 1.00 98.19 91 GLU A N 1
ATOM 725 C CA . GLU A 1 91 ? -2.381 -9.956 -7.375 1.00 98.19 91 GLU A CA 1
ATOM 726 C C . GLU A 1 91 ? -3.112 -8.845 -6.609 1.00 98.19 91 GLU A C 1
ATOM 728 O O . GLU A 1 91 ? -3.933 -9.126 -5.731 1.00 98.19 91 GLU A O 1
ATOM 733 N N . ALA A 1 92 ? -2.863 -7.582 -6.963 1.00 97.88 92 ALA A N 1
ATOM 734 C CA . ALA A 1 92 ? -3.545 -6.446 -6.358 1.00 97.88 92 ALA A CA 1
ATOM 735 C C . ALA A 1 92 ? -5.055 -6.446 -6.647 1.00 97.88 92 ALA A C 1
ATOM 737 O O . ALA A 1 92 ? -5.848 -6.185 -5.738 1.00 97.88 92 ALA A O 1
ATOM 738 N N . ALA A 1 93 ? -5.459 -6.775 -7.877 1.00 98.06 93 ALA A N 1
ATOM 739 C CA . ALA A 1 93 ? -6.865 -6.881 -8.255 1.00 98.06 93 ALA A CA 1
ATOM 740 C C . ALA A 1 93 ? -7.586 -8.007 -7.497 1.00 98.06 93 ALA A C 1
ATOM 742 O O . ALA A 1 93 ? -8.689 -7.805 -6.987 1.00 98.06 93 ALA A O 1
ATOM 743 N N . ASP A 1 94 ? -6.958 -9.178 -7.371 1.00 98.44 94 ASP A N 1
ATOM 744 C CA . ASP A 1 94 ? -7.521 -10.307 -6.624 1.00 98.44 94 ASP A CA 1
ATOM 745 C C . ASP A 1 94 ? -7.685 -9.982 -5.133 1.00 98.44 94 ASP A C 1
ATOM 747 O O . ASP A 1 94 ? -8.687 -10.344 -4.507 1.00 98.44 94 ASP A O 1
ATOM 751 N N . GLU A 1 95 ? -6.731 -9.253 -4.557 1.00 98.38 95 GLU A N 1
ATOM 752 C CA . GLU A 1 95 ? -6.804 -8.823 -3.165 1.00 98.38 95 GLU A CA 1
ATOM 753 C C . GLU A 1 95 ? -7.864 -7.723 -2.949 1.00 98.38 95 GLU A C 1
ATOM 755 O O . GLU A 1 95 ? -8.576 -7.737 -1.938 1.00 98.38 95 GLU A O 1
ATOM 760 N N . ALA A 1 96 ? -8.032 -6.801 -3.902 1.00 97.88 96 ALA A N 1
ATOM 761 C CA . ALA A 1 96 ? -9.107 -5.809 -3.880 1.00 97.88 96 ALA A CA 1
ATOM 762 C C . ALA A 1 96 ? -10.4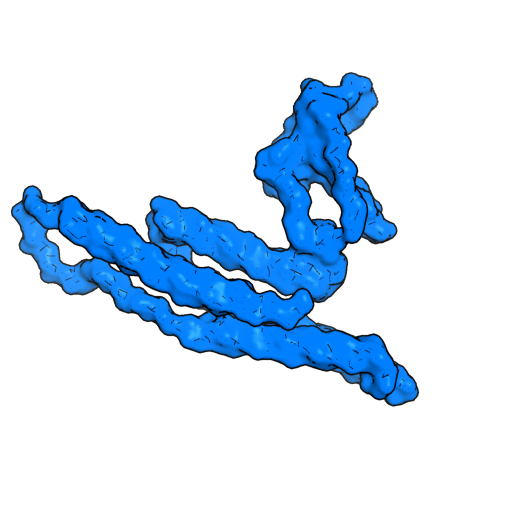99 -6.470 -3.949 1.00 97.88 96 ALA A C 1
ATOM 764 O O . ALA A 1 96 ? -11.378 -6.132 -3.147 1.00 97.88 96 ALA A O 1
ATOM 765 N N . ASP A 1 97 ? -10.679 -7.475 -4.813 1.00 98.31 97 ASP A N 1
ATOM 766 C CA . ASP A 1 97 ? -11.908 -8.277 -4.893 1.00 98.31 97 ASP A CA 1
ATOM 767 C C . ASP A 1 97 ? -12.186 -9.039 -3.595 1.00 98.31 97 ASP A C 1
ATOM 769 O O . ASP A 1 97 ? -13.312 -9.019 -3.086 1.00 98.31 97 ASP A O 1
ATOM 773 N N . ARG A 1 98 ? -11.156 -9.658 -2.998 1.00 98.50 98 ARG A N 1
ATOM 774 C CA . ARG A 1 98 ? -11.281 -10.304 -1.683 1.00 98.50 98 ARG A CA 1
ATOM 775 C C . ARG A 1 98 ? -11.827 -9.318 -0.651 1.00 98.50 98 ARG A C 1
ATOM 777 O O . ARG A 1 98 ? -12.722 -9.663 0.123 1.00 98.50 98 ARG A O 1
ATOM 784 N N . ILE A 1 99 ? -11.304 -8.093 -0.619 1.00 98.00 99 ILE A N 1
ATOM 785 C CA . ILE A 1 99 ? -11.752 -7.063 0.325 1.00 98.00 99 ILE A CA 1
ATOM 786 C C . ILE A 1 99 ? -13.200 -6.633 0.040 1.00 98.00 99 ILE A C 1
ATOM 788 O O . ILE A 1 99 ? -13.972 -6.446 0.992 1.00 98.00 99 ILE A O 1
ATOM 792 N N . ALA A 1 100 ? -13.595 -6.517 -1.231 1.00 97.75 100 ALA A N 1
ATOM 793 C CA . ALA A 1 100 ? -14.978 -6.241 -1.613 1.00 97.75 100 ALA A CA 1
ATOM 794 C C . ALA A 1 100 ? -15.938 -7.325 -1.097 1.00 97.75 100 ALA A C 1
ATOM 796 O O . ALA A 1 100 ? -16.921 -7.013 -0.414 1.00 97.75 100 ALA A O 1
ATOM 797 N N . ASP A 1 101 ? -15.605 -8.598 -1.315 1.00 98.44 101 ASP A N 1
ATOM 798 C CA . ASP A 1 101 ? -16.388 -9.738 -0.832 1.00 98.44 101 ASP A CA 1
ATOM 799 C C . ASP A 1 101 ? -16.490 -9.755 0.698 1.00 98.44 101 ASP A C 1
ATOM 801 O O . ASP A 1 101 ? -17.538 -10.068 1.272 1.00 98.44 101 ASP A O 1
ATOM 805 N N . GLU A 1 102 ? -15.433 -9.352 1.407 1.00 98.25 102 GLU A N 1
ATOM 806 C CA . GLU A 1 102 ? -15.502 -9.214 2.856 1.00 98.25 102 GLU A CA 1
ATOM 807 C C . GLU A 1 102 ? -16.449 -8.095 3.306 1.00 98.25 102 GLU A C 1
ATOM 809 O O . GLU A 1 102 ? -17.078 -8.213 4.370 1.00 98.25 102 GLU A O 1
ATOM 814 N N . TYR A 1 103 ? -16.517 -6.965 2.593 1.00 98.00 103 TYR A N 1
ATOM 815 C CA . TYR A 1 103 ? -17.492 -5.907 2.881 1.00 98.00 103 TYR A CA 1
ATOM 816 C C . TYR A 1 103 ? -18.921 -6.415 2.687 1.00 98.00 103 TYR A C 1
ATOM 818 O O . TYR A 1 103 ? -19.731 -6.282 3.609 1.00 98.00 103 TYR A O 1
ATOM 826 N N . GLU A 1 104 ? -19.208 -7.094 1.580 1.00 97.62 104 GLU A N 1
ATOM 827 C CA . GLU A 1 104 ? -20.523 -7.694 1.335 1.00 97.62 104 GLU A CA 1
ATOM 828 C C . GLU A 1 104 ? -20.882 -8.756 2.371 1.00 97.62 104 GLU A C 1
ATOM 830 O O . GLU A 1 104 ? -21.976 -8.739 2.940 1.00 97.62 104 GLU A O 1
ATOM 835 N N . GLY A 1 105 ? -19.936 -9.633 2.706 1.00 97.62 105 GLY A N 1
ATOM 836 C CA . GLY A 1 105 ? -20.101 -10.607 3.777 1.00 97.62 105 GLY A CA 1
ATOM 837 C C . GLY A 1 105 ? -20.388 -9.939 5.124 1.00 97.62 105 GLY A C 1
ATOM 838 O O . GLY A 1 105 ? -21.139 -10.474 5.940 1.00 97.62 105 GLY A O 1
ATOM 839 N N . SER A 1 106 ? -19.856 -8.737 5.371 1.00 96.50 106 SER A N 1
ATOM 840 C CA . SER A 1 106 ? -20.174 -7.977 6.589 1.00 96.50 106 SER A CA 1
ATOM 841 C C . SER A 1 106 ? -21.616 -7.481 6.589 1.00 96.50 106 SER A C 1
ATOM 843 O O . SER A 1 106 ? -22.250 -7.547 7.638 1.00 96.50 106 SER A O 1
ATOM 845 N N . ILE A 1 107 ? -22.142 -7.051 5.436 1.00 96.44 107 ILE A N 1
ATOM 846 C CA . ILE A 1 107 ? -23.546 -6.643 5.255 1.00 96.44 107 ILE A CA 1
ATOM 847 C C . ILE A 1 107 ? -24.481 -7.838 5.450 1.00 96.44 107 ILE A C 1
ATOM 849 O O . ILE A 1 107 ? -25.425 -7.752 6.233 1.00 96.44 107 ILE A O 1
ATOM 853 N N . GLN A 1 108 ? -24.185 -8.972 4.812 1.00 97.12 108 GLN A N 1
ATOM 854 C CA . GLN A 1 108 ? -24.997 -10.194 4.901 1.00 97.12 108 GLN A CA 1
ATOM 855 C C . GLN A 1 108 ? -25.073 -10.755 6.327 1.00 97.12 108 GLN A C 1
ATOM 857 O O . GLN A 1 108 ? -26.082 -11.336 6.720 1.00 97.12 108 GLN A O 1
ATOM 862 N N . ASN A 1 109 ? -24.017 -10.563 7.121 1.00 97.38 109 ASN A N 1
ATOM 863 C CA . ASN A 1 109 ? -23.989 -10.959 8.526 1.00 97.38 109 ASN A CA 1
ATOM 864 C C . ASN A 1 109 ? -24.678 -9.949 9.467 1.00 97.38 109 ASN A C 1
ATOM 866 O O . ASN A 1 109 ? -24.825 -10.237 10.660 1.00 97.38 109 ASN A O 1
ATOM 870 N N . MET A 1 110 ? -25.104 -8.774 8.983 1.00 96.56 110 MET A N 1
ATOM 871 C CA . MET A 1 110 ? -25.883 -7.835 9.794 1.00 96.56 110 MET A CA 1
ATOM 872 C C . MET A 1 110 ? -27.334 -8.322 9.952 1.00 96.56 110 MET A C 1
ATOM 874 O O . MET A 1 110 ? -27.912 -8.862 9.007 1.00 96.56 110 MET A O 1
ATOM 878 N N . PRO A 1 111 ? -27.978 -8.086 11.113 1.00 96.19 111 PRO A N 1
ATOM 879 C CA . PRO A 1 111 ? -29.415 -8.313 11.269 1.00 96.19 111 PRO A CA 1
ATOM 880 C C . PRO A 1 111 ? -30.224 -7.521 10.235 1.00 96.19 111 PRO A C 1
ATOM 882 O O . PRO A 1 111 ? -29.878 -6.374 9.959 1.00 96.19 111 PRO A O 1
ATOM 885 N N . ASP A 1 112 ? -31.347 -8.069 9.759 1.00 96.06 112 ASP A N 1
ATOM 886 C CA . ASP A 1 112 ? -32.197 -7.456 8.718 1.00 96.06 112 ASP A CA 1
ATOM 887 C C . ASP A 1 112 ? -32.543 -5.981 8.992 1.00 96.06 112 ASP A C 1
ATOM 889 O O . ASP A 1 112 ? -32.575 -5.155 8.085 1.00 96.06 112 ASP A O 1
ATOM 893 N N . SER A 1 113 ? -32.739 -5.607 10.261 1.00 95.25 113 SER A N 1
ATOM 894 C CA . SER A 1 113 ? -33.038 -4.224 10.655 1.00 95.25 113 SER A CA 1
ATOM 895 C C . SER A 1 113 ? -31.888 -3.231 10.440 1.00 95.25 113 SER A C 1
ATOM 897 O O . SER A 1 113 ? -32.115 -2.026 10.488 1.00 95.25 113 SER A O 1
ATOM 899 N N . LEU A 1 114 ? -30.652 -3.714 10.290 1.00 94.94 114 LEU A N 1
ATOM 900 C CA . LEU A 1 114 ? -29.440 -2.909 10.107 1.00 94.94 114 LEU A CA 1
ATOM 901 C C . LEU A 1 114 ? -28.873 -2.990 8.685 1.00 94.94 114 LEU A C 1
ATOM 903 O O . LEU A 1 114 ? -28.007 -2.185 8.351 1.00 94.94 114 LEU A O 1
ATOM 907 N N . GLN A 1 115 ? -29.375 -3.891 7.838 1.00 94.75 115 GLN A N 1
ATOM 908 C CA . GLN A 1 115 ? -28.931 -4.013 6.443 1.00 94.75 115 GLN A CA 1
ATOM 909 C C . GLN A 1 115 ? -29.282 -2.786 5.585 1.00 94.75 115 GLN A C 1
ATOM 911 O O . GLN A 1 115 ? -28.640 -2.554 4.574 1.00 94.75 115 GLN A O 1
ATOM 916 N N . GLN A 1 116 ? -30.261 -1.977 6.000 1.00 94.94 116 GLN A N 1
ATOM 917 C CA . GLN A 1 116 ? -30.605 -0.688 5.372 1.00 94.94 116 GLN A CA 1
ATOM 918 C C . GLN A 1 116 ? -30.110 0.510 6.199 1.00 94.94 116 GLN A C 1
ATOM 920 O O . GLN A 1 116 ? -30.669 1.602 6.136 1.00 94.94 116 GLN A O 1
ATOM 925 N N . SER A 1 117 ? -29.140 0.291 7.089 1.00 96.69 117 SER A N 1
ATOM 926 C CA . SER A 1 117 ? -28.567 1.376 7.886 1.00 96.69 117 SER A CA 1
ATOM 927 C C . SER A 1 117 ? -27.481 2.120 7.100 1.00 96.69 117 SER A C 1
ATOM 929 O O . SER A 1 117 ? -26.864 1.518 6.223 1.00 96.69 117 SER A O 1
ATOM 931 N N . PRO A 1 118 ? -27.140 3.367 7.481 1.00 97.19 118 PRO A N 1
ATOM 932 C CA . PRO A 1 118 ? -26.054 4.113 6.836 1.00 97.19 118 PRO A CA 1
ATOM 933 C C . PRO A 1 118 ? -24.703 3.379 6.829 1.00 97.19 118 PRO A C 1
ATOM 935 O O . PRO A 1 118 ? -23.876 3.601 5.958 1.00 97.19 118 PRO A O 1
ATOM 938 N N . VAL A 1 119 ? -24.466 2.486 7.798 1.00 95.44 119 VAL A N 1
ATOM 939 C CA . VAL A 1 119 ? -23.233 1.681 7.860 1.00 95.44 119 VAL A CA 1
ATOM 940 C C . VAL A 1 119 ? -23.223 0.585 6.792 1.00 95.44 119 VAL A C 1
ATOM 942 O O . VAL A 1 119 ? -22.163 0.252 6.271 1.00 95.44 119 VAL A O 1
ATOM 945 N N . ALA A 1 120 ? -24.385 0.004 6.485 1.00 96.19 120 ALA A N 1
ATOM 946 C CA . ALA A 1 120 ? -24.50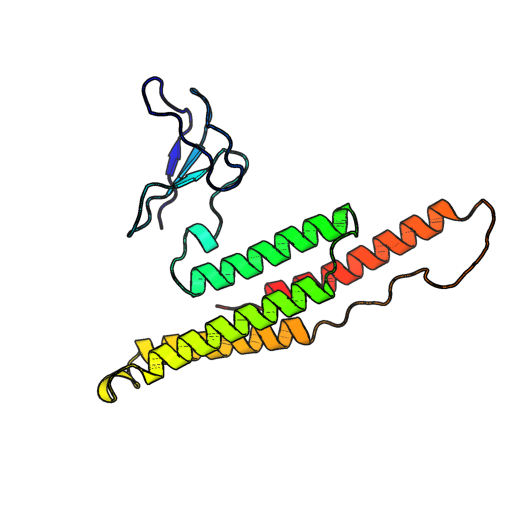8 -0.985 5.422 1.00 96.19 120 ALA A CA 1
ATOM 947 C C . ALA A 1 120 ? -24.366 -0.324 4.044 1.00 96.19 120 ALA A C 1
ATOM 949 O O . ALA A 1 120 ? -23.648 -0.864 3.210 1.00 96.19 120 ALA A O 1
ATOM 950 N N . GLU A 1 121 ? -24.949 0.867 3.860 1.00 96.94 121 GLU A N 1
ATOM 951 C CA . GLU A 1 121 ? -24.752 1.697 2.661 1.00 96.94 121 GLU A CA 1
ATOM 952 C C . GLU A 1 121 ? -23.261 2.024 2.457 1.00 96.94 121 GLU A C 1
ATOM 954 O O . GLU A 1 121 ? -22.713 1.724 1.404 1.00 96.94 121 GLU A O 1
ATOM 959 N N . GLU A 1 122 ? -22.556 2.498 3.493 1.00 96.12 122 GLU A N 1
ATOM 960 C CA . GLU A 1 122 ? -21.110 2.788 3.422 1.00 96.12 122 GLU A CA 1
ATOM 961 C C . GLU A 1 122 ? -20.268 1.535 3.099 1.00 96.12 122 GLU A C 1
ATOM 963 O O . GLU A 1 122 ? -19.265 1.610 2.390 1.00 96.12 122 GLU A O 1
ATOM 968 N N . CYS A 1 123 ? -20.641 0.363 3.628 1.00 96.50 123 CYS A N 1
ATOM 969 C CA . CYS A 1 123 ? -19.966 -0.893 3.283 1.00 96.50 123 CYS A CA 1
ATOM 970 C C . CYS A 1 123 ? -20.216 -1.285 1.825 1.00 96.50 123 CYS A C 1
ATOM 972 O O . CYS A 1 123 ? -19.309 -1.820 1.193 1.00 96.50 123 CYS A O 1
ATOM 974 N N . GLN A 1 124 ? -21.422 -1.038 1.313 1.00 97.31 124 GLN A N 1
ATOM 975 C CA . GLN A 1 124 ? -21.783 -1.343 -0.063 1.00 97.31 124 GLN A CA 1
ATOM 976 C C . GLN A 1 124 ? -21.028 -0.432 -1.035 1.00 97.31 124 GLN A C 1
ATOM 978 O O . GLN A 1 124 ? -20.381 -0.946 -1.939 1.00 97.31 124 GLN A O 1
ATOM 983 N N . GLU A 1 125 ? -21.006 0.881 -0.787 1.00 96.81 125 GLU A N 1
ATOM 984 C CA . GLU A 1 125 ? -20.231 1.846 -1.584 1.00 96.81 125 GLU A CA 1
ATOM 985 C C . GLU A 1 125 ? -18.749 1.452 -1.653 1.00 96.81 125 GLU A C 1
ATOM 987 O O . GLU A 1 125 ? -18.134 1.479 -2.715 1.00 96.81 125 GLU A O 1
ATOM 992 N N . ARG A 1 126 ? -18.170 1.013 -0.529 1.00 96.25 126 ARG A N 1
ATOM 993 C CA . ARG A 1 126 ? -16.775 0.550 -0.499 1.00 96.25 126 ARG A CA 1
ATOM 994 C C . ARG A 1 126 ? -16.552 -0.758 -1.243 1.00 96.25 126 ARG A C 1
ATOM 996 O O . ARG A 1 126 ? -15.490 -0.918 -1.837 1.00 96.25 126 ARG A O 1
ATOM 1003 N N . ALA A 1 127 ? -17.494 -1.696 -1.170 1.00 97.44 127 ALA A N 1
ATOM 1004 C CA . ALA A 1 127 ? -17.410 -2.947 -1.918 1.00 97.44 127 ALA A CA 1
ATOM 1005 C C . ALA A 1 127 ? -17.451 -2.676 -3.427 1.00 97.44 127 ALA A C 1
ATOM 1007 O O . ALA A 1 127 ? -16.614 -3.194 -4.158 1.00 97.44 127 ALA A O 1
ATOM 1008 N N . GLU A 1 128 ? -18.375 -1.817 -3.866 1.00 97.44 128 GLU A N 1
ATOM 1009 C CA . GLU A 1 128 ? -18.510 -1.390 -5.260 1.00 97.44 128 GLU A CA 1
ATOM 1010 C C . GLU A 1 128 ? -17.240 -0.678 -5.747 1.00 97.44 128 GLU A C 1
ATOM 1012 O O . GLU A 1 128 ? -16.663 -1.108 -6.740 1.00 97.44 128 GLU A O 1
ATOM 1017 N N . ALA A 1 129 ? -16.727 0.304 -4.995 1.00 96.69 129 ALA A N 1
ATOM 1018 C CA . ALA A 1 129 ? -15.492 1.012 -5.347 1.00 96.69 129 ALA A CA 1
ATOM 1019 C C . ALA A 1 129 ? -14.263 0.085 -5.405 1.00 96.69 129 ALA A C 1
ATOM 1021 O O . ALA A 1 129 ? -13.384 0.258 -6.244 1.00 96.69 129 ALA A O 1
ATOM 1022 N N . SER A 1 130 ? -14.193 -0.916 -4.520 1.00 97.00 130 SER A N 1
ATOM 1023 C CA . SER A 1 130 ? -13.083 -1.880 -4.512 1.00 97.00 130 SER A CA 1
ATOM 1024 C C . SER A 1 130 ? -13.131 -2.815 -5.726 1.00 97.00 130 SER A C 1
ATOM 1026 O O . SER A 1 130 ? -12.079 -3.139 -6.268 1.00 97.00 130 SER A O 1
ATOM 1028 N N . ARG A 1 131 ? -14.332 -3.217 -6.175 1.00 97.88 131 ARG A N 1
ATOM 1029 C CA . ARG A 1 131 ? -14.507 -4.012 -7.404 1.00 97.88 131 ARG A CA 1
ATOM 1030 C C . ARG A 1 131 ? -14.229 -3.210 -8.659 1.00 97.88 131 ARG A C 1
ATOM 1032 O O . ARG A 1 131 ? -13.568 -3.719 -9.552 1.00 97.88 131 ARG A O 1
ATOM 1039 N N . GLU A 1 132 ? -14.715 -1.974 -8.719 1.00 97.31 132 GLU A N 1
ATOM 1040 C CA . GLU A 1 132 ? -14.432 -1.079 -9.842 1.00 97.31 132 GLU A CA 1
ATOM 1041 C C . GLU A 1 132 ? -12.920 -0.908 -10.008 1.00 97.31 132 GLU A C 1
ATOM 1043 O O . GLU A 1 132 ? -12.394 -1.132 -11.093 1.00 97.31 132 GLU A O 1
ATOM 1048 N N . TRP A 1 133 ? -12.197 -0.666 -8.911 1.00 97.56 133 TRP A N 1
ATOM 1049 C CA . TRP A 1 133 ? -10.740 -0.593 -8.953 1.00 97.56 133 TRP A CA 1
ATOM 1050 C C . TRP A 1 133 ? -10.077 -1.915 -9.373 1.00 97.56 133 TRP A C 1
ATOM 1052 O O . TRP A 1 133 ? -9.145 -1.910 -10.174 1.00 97.56 133 TRP A O 1
ATOM 1062 N N . ALA A 1 134 ? -10.557 -3.066 -8.889 1.00 97.75 134 ALA A N 1
ATOM 1063 C CA . ALA A 1 134 ? -10.048 -4.370 -9.324 1.00 97.75 134 ALA A CA 1
ATOM 1064 C C . ALA A 1 134 ? -10.254 -4.604 -10.833 1.00 97.75 134 ALA A C 1
ATOM 1066 O O . ALA A 1 134 ? -9.383 -5.160 -11.504 1.00 97.75 134 ALA A O 1
ATOM 1067 N N . GLU A 1 135 ? -11.396 -4.180 -11.382 1.00 97.88 135 GLU A N 1
ATOM 1068 C CA . GLU A 1 135 ? -11.677 -4.224 -12.820 1.00 97.88 135 GLU A CA 1
ATOM 1069 C C . GLU A 1 135 ? -10.759 -3.282 -13.608 1.00 97.88 135 GLU A C 1
ATOM 1071 O O . GLU A 1 135 ? -10.232 -3.688 -14.644 1.00 97.88 135 GLU A O 1
ATOM 1076 N N . GLU A 1 136 ? -10.510 -2.068 -13.110 1.00 97.25 136 GLU A N 1
ATOM 1077 C CA . GLU A 1 136 ? -9.568 -1.121 -13.718 1.00 97.25 136 GLU A CA 1
ATOM 1078 C C . GLU A 1 136 ? -8.147 -1.687 -13.768 1.00 97.25 136 GLU A C 1
ATOM 1080 O O . GLU A 1 136 ? -7.526 -1.660 -14.830 1.00 97.25 136 GLU A O 1
ATOM 1085 N N . LEU A 1 137 ? -7.657 -2.269 -12.667 1.00 97.19 137 LEU A N 1
ATOM 1086 C CA . LEU A 1 137 ? -6.333 -2.899 -12.606 1.00 97.19 137 LEU A CA 1
ATOM 1087 C C . LEU A 1 137 ? -6.197 -4.048 -13.617 1.00 97.19 137 LEU A C 1
ATOM 1089 O O . LEU A 1 137 ? -5.182 -4.144 -14.301 1.00 97.19 137 LEU A O 1
ATOM 1093 N N . ARG A 1 138 ? -7.226 -4.894 -13.761 1.00 97.31 138 ARG A N 1
ATOM 1094 C CA . ARG A 1 138 ? -7.241 -5.983 -14.762 1.00 97.31 138 ARG A CA 1
ATOM 1095 C C . ARG A 1 138 ? -7.405 -5.487 -16.196 1.00 97.31 138 ARG A C 1
ATOM 1097 O O . ARG A 1 138 ? -7.090 -6.216 -17.132 1.00 97.31 138 ARG A O 1
ATOM 1104 N N . GLY A 1 139 ? -7.962 -4.293 -16.369 1.00 96.31 139 GLY A N 1
ATOM 1105 C CA . GLY A 1 139 ? -8.144 -3.651 -17.665 1.00 96.31 139 GLY A CA 1
ATOM 1106 C C . GLY A 1 139 ? -6.871 -3.010 -18.214 1.00 96.31 139 GLY A C 1
ATOM 1107 O O . GLY A 1 139 ? -6.833 -2.688 -19.405 1.00 96.31 139 GLY A O 1
ATOM 1108 N N . VAL A 1 140 ? -5.838 -2.834 -17.383 1.00 97.06 140 VAL A N 1
ATOM 1109 C CA . VAL A 1 140 ? -4.545 -2.296 -17.812 1.00 97.06 140 VAL A CA 1
ATOM 1110 C C . VAL A 1 140 ? -3.930 -3.221 -18.857 1.00 97.06 140 VAL A C 1
ATOM 1112 O O . VAL A 1 140 ? -3.760 -4.417 -18.637 1.00 97.06 140 VAL A O 1
ATOM 1115 N N . THR A 1 141 ? -3.601 -2.656 -20.016 1.00 95.56 141 THR A N 1
ATOM 1116 C CA . THR A 1 141 ? -2.889 -3.356 -21.088 1.00 95.56 141 THR A CA 1
ATOM 1117 C C . THR A 1 141 ? -1.489 -2.775 -21.171 1.00 95.56 141 THR A C 1
ATOM 1119 O O . THR A 1 141 ? -1.346 -1.596 -21.490 1.00 95.56 141 THR A O 1
ATOM 1122 N N . LEU A 1 142 ? -0.470 -3.580 -20.875 1.00 94.38 142 LEU A N 1
ATOM 1123 C CA . LEU A 1 142 ? 0.913 -3.122 -20.942 1.00 94.38 142 LEU A CA 1
ATOM 1124 C C . LEU A 1 142 ? 1.408 -3.108 -22.398 1.00 94.38 142 LEU A C 1
ATOM 1126 O O . LEU A 1 142 ? 1.061 -4.012 -23.167 1.00 94.38 142 LEU A O 1
ATOM 1130 N N . PRO A 1 143 ? 2.182 -2.086 -22.808 1.00 93.06 143 PRO A N 1
ATOM 1131 C CA . PRO A 1 143 ? 2.832 -2.085 -24.111 1.00 93.06 143 PRO A CA 1
ATOM 1132 C C . PRO A 1 143 ? 3.820 -3.254 -24.226 1.00 93.06 143 PRO A C 1
ATOM 1134 O O . PRO A 1 143 ? 4.455 -3.649 -23.249 1.00 93.06 143 PRO A O 1
ATOM 1137 N N . GLU A 1 144 ? 3.954 -3.793 -25.436 1.00 90.62 144 GLU A N 1
ATOM 1138 C CA . GLU A 1 144 ? 4.898 -4.872 -25.741 1.00 90.62 144 GLU A CA 1
ATOM 1139 C C . GLU A 1 144 ? 6.341 -4.391 -25.528 1.00 90.62 144 GLU A C 1
ATOM 1141 O O . GLU A 1 144 ? 6.695 -3.284 -25.941 1.00 90.62 144 GLU A O 1
ATOM 1146 N N . GLU A 1 145 ? 7.157 -5.211 -24.864 1.00 89.81 145 GLU A N 1
ATOM 1147 C CA . GLU A 1 145 ? 8.562 -4.900 -24.593 1.00 89.81 145 GLU A CA 1
ATOM 1148 C C . GLU A 1 145 ? 9.350 -4.792 -25.912 1.00 89.81 145 GLU A C 1
ATOM 1150 O O . GLU A 1 145 ? 9.258 -5.683 -26.769 1.00 89.81 145 GLU A O 1
ATOM 1155 N N . PRO A 1 146 ? 10.122 -3.712 -26.126 1.00 83.19 146 PRO A N 1
ATOM 1156 C CA . PRO A 1 146 ? 10.951 -3.595 -27.312 1.00 83.19 146 PRO A CA 1
ATOM 1157 C C . PRO A 1 146 ? 12.123 -4.578 -27.200 1.00 83.19 146 PRO A C 1
ATOM 1159 O O . PRO A 1 146 ? 12.997 -4.381 -26.370 1.00 83.19 146 PRO A O 1
ATOM 1162 N N . GLY A 1 147 ? 12.182 -5.615 -28.047 1.00 66.50 147 GLY A N 1
ATOM 1163 C CA . GLY A 1 147 ? 13.444 -6.348 -28.245 1.00 66.50 147 GLY A CA 1
ATOM 1164 C C . GLY A 1 147 ? 13.438 -7.878 -28.249 1.00 66.50 147 GLY A C 1
ATOM 1165 O O . GLY A 1 147 ? 14.498 -8.452 -28.469 1.00 66.50 147 GLY A O 1
ATOM 1166 N N . GLU A 1 148 ? 12.313 -8.594 -28.140 1.00 56.03 148 GLU A N 1
ATOM 1167 C CA . GLU A 1 148 ? 12.348 -10.066 -28.330 1.00 56.03 148 GLU A CA 1
ATOM 1168 C C . GLU A 1 148 ? 12.542 -10.513 -29.801 1.00 56.03 148 GLU A C 1
ATOM 1170 O O . GLU A 1 148 ? 12.455 -11.698 -30.136 1.00 56.03 148 GLU A O 1
ATOM 1175 N N . THR A 1 149 ? 12.822 -9.599 -30.733 1.00 52.69 149 THR A N 1
ATOM 1176 C CA . THR A 1 149 ? 13.235 -9.987 -32.086 1.00 52.69 149 THR A CA 1
ATOM 1177 C C . THR A 1 149 ? 14.706 -10.387 -32.083 1.00 52.69 149 THR A C 1
ATOM 1179 O O . THR A 1 149 ? 15.557 -9.518 -31.958 1.00 52.69 149 THR A O 1
ATOM 1182 N N . GLU A 1 150 ? 14.988 -11.686 -32.263 1.00 53.56 150 GLU A N 1
ATOM 1183 C CA . GLU A 1 150 ? 16.317 -12.317 -32.411 1.00 53.56 150 GLU A CA 1
ATOM 1184 C C . GLU A 1 150 ? 17.216 -11.633 -33.472 1.00 53.56 150 GLU A C 1
ATOM 1186 O O . GLU A 1 150 ? 17.443 -12.157 -34.566 1.00 53.56 150 GLU A O 1
ATOM 1191 N N . ALA A 1 151 ? 17.739 -10.447 -33.180 1.00 49.00 151 ALA A N 1
ATOM 1192 C CA . ALA A 1 151 ? 18.702 -9.754 -34.013 1.00 49.00 151 ALA A CA 1
ATOM 1193 C C . ALA A 1 151 ? 20.099 -10.019 -33.446 1.00 49.00 151 ALA A C 1
ATOM 1195 O O . ALA A 1 151 ? 20.547 -9.375 -32.505 1.00 49.00 151 ALA A O 1
ATOM 1196 N N . GLU A 1 152 ? 20.799 -10.996 -34.029 1.00 54.38 152 GLU A N 1
ATOM 1197 C CA . GLU A 1 152 ? 22.250 -11.158 -33.886 1.00 54.38 152 GLU A CA 1
ATOM 1198 C C . GLU A 1 152 ? 22.963 -9.928 -34.501 1.00 54.38 152 GLU A C 1
ATOM 1200 O O . GLU A 1 152 ? 23.513 -10.009 -35.601 1.00 54.38 152 GLU A O 1
ATOM 1205 N N . SER A 1 153 ? 22.910 -8.766 -33.843 1.00 52.19 153 SER A N 1
ATOM 1206 C CA . SER A 1 153 ? 23.607 -7.549 -34.275 1.00 52.19 153 SER A CA 1
ATOM 1207 C C . SER A 1 153 ? 24.860 -7.341 -33.426 1.00 52.19 153 SER A C 1
ATOM 1209 O O . SER A 1 153 ? 24.827 -6.889 -32.284 1.00 52.19 153 SER A O 1
ATOM 1211 N N . GLU A 1 154 ? 26.010 -7.746 -33.966 1.00 56.12 154 GLU A N 1
ATOM 1212 C CA . GLU A 1 154 ? 27.307 -7.553 -33.319 1.00 56.12 154 GLU A CA 1
ATOM 1213 C C . GLU A 1 154 ? 27.755 -6.076 -33.429 1.00 56.12 154 GLU A C 1
ATOM 1215 O O . GLU A 1 154 ? 28.460 -5.703 -34.367 1.00 56.12 154 GLU A O 1
ATOM 1220 N N . GLY A 1 155 ? 27.436 -5.253 -32.420 1.00 55.88 155 GLY A N 1
ATOM 1221 C CA . GLY A 1 155 ? 28.469 -4.402 -31.807 1.00 55.88 155 GLY A CA 1
ATOM 1222 C C . GLY A 1 155 ? 28.347 -2.871 -31.803 1.00 55.88 155 GLY A C 1
ATOM 1223 O O . GLY A 1 155 ? 29.308 -2.252 -31.350 1.00 55.88 155 GLY A O 1
ATOM 1224 N N . GLU A 1 156 ? 27.252 -2.238 -32.241 1.00 56.03 156 GLU A N 1
ATOM 1225 C CA . GLU A 1 156 ? 27.102 -0.761 -32.165 1.00 56.03 156 GLU A CA 1
ATOM 1226 C C . GLU A 1 156 ? 25.680 -0.267 -31.773 1.00 56.03 156 GLU A C 1
ATOM 1228 O O . GLU A 1 156 ? 25.401 0.919 -31.918 1.00 56.03 156 GLU A O 1
ATOM 1233 N N . GLU A 1 157 ? 24.796 -1.133 -31.251 1.00 57.94 157 GLU A N 1
ATOM 1234 C CA . GLU A 1 157 ? 23.362 -0.828 -30.999 1.00 57.94 157 GLU A CA 1
ATOM 1235 C C . GLU A 1 157 ? 22.983 -0.480 -29.536 1.00 57.94 157 GLU A C 1
ATOM 1237 O O . GLU A 1 157 ? 21.846 -0.085 -29.297 1.00 57.94 157 GLU A O 1
ATOM 1242 N N . ASP A 1 158 ? 23.919 -0.523 -28.574 1.00 68.62 158 ASP A N 1
ATOM 1243 C CA . ASP A 1 158 ? 23.610 -0.394 -27.128 1.00 68.62 158 ASP A CA 1
ATOM 1244 C C . ASP A 1 158 ? 22.880 0.917 -26.737 1.00 68.62 158 ASP A C 1
ATOM 1246 O O . ASP A 1 158 ? 21.999 0.900 -25.885 1.00 68.62 158 ASP A O 1
ATOM 1250 N N . GLU A 1 159 ? 23.217 2.072 -27.334 1.00 77.94 159 GLU A N 1
ATOM 1251 C CA . GLU A 1 159 ? 22.620 3.361 -26.917 1.00 77.94 159 GLU A CA 1
ATOM 1252 C C . GLU A 1 159 ? 21.165 3.537 -27.394 1.00 77.94 159 GLU A C 1
ATOM 1254 O O . GLU A 1 159 ? 20.357 4.133 -26.683 1.00 77.94 159 GLU A O 1
ATOM 1259 N N . GLU A 1 160 ? 20.810 3.030 -28.581 1.00 80.81 160 GLU A N 1
ATOM 1260 C CA . GLU A 1 160 ? 19.437 3.137 -29.104 1.00 80.81 160 GLU A CA 1
ATOM 1261 C C . GLU A 1 160 ? 18.486 2.149 -28.404 1.00 80.81 160 GLU A C 1
ATOM 1263 O O . GLU A 1 160 ? 17.308 2.459 -28.214 1.00 80.81 160 GLU A O 1
ATOM 1268 N N . GLU A 1 161 ? 18.995 0.985 -27.984 1.00 81.69 161 GLU A N 1
ATOM 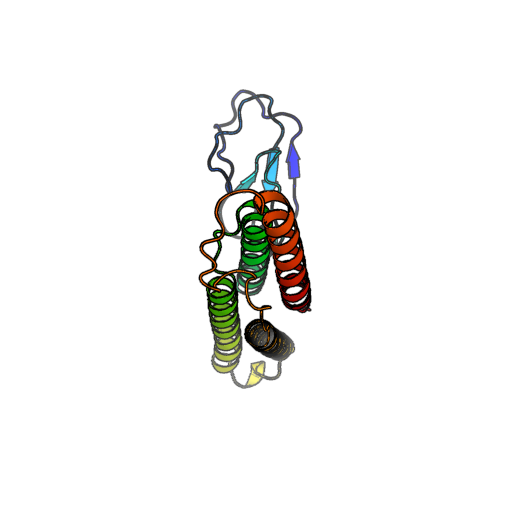1269 C CA . GLU A 1 161 ? 18.240 -0.019 -27.225 1.00 81.69 161 GLU A CA 1
ATOM 1270 C C . GLU A 1 161 ? 17.924 0.465 -25.801 1.00 81.69 161 GLU A C 1
ATOM 1272 O O . GLU A 1 161 ? 16.773 0.382 -25.365 1.00 81.69 161 GLU A O 1
ATOM 1277 N N . ASP A 1 162 ? 18.901 1.067 -25.113 1.00 86.69 162 ASP A N 1
ATOM 1278 C CA . ASP A 1 162 ? 18.704 1.659 -23.784 1.00 86.69 162 ASP A CA 1
ATOM 1279 C C . ASP A 1 162 ? 17.637 2.777 -23.808 1.00 86.69 162 ASP A C 1
ATOM 1281 O O . ASP A 1 162 ? 16.741 2.810 -22.959 1.00 86.69 162 ASP A O 1
ATOM 1285 N N . GLU A 1 163 ? 17.671 3.672 -24.807 1.00 89.06 163 GLU A N 1
ATOM 1286 C CA . GLU A 1 163 ? 16.666 4.739 -24.962 1.00 89.06 163 GLU A CA 1
ATOM 1287 C C . GLU A 1 163 ? 15.257 4.187 -25.263 1.00 89.06 163 GLU A C 1
ATOM 1289 O O . GLU A 1 163 ? 14.252 4.726 -24.774 1.00 89.06 163 GLU A O 1
ATOM 1294 N N . ALA A 1 164 ? 15.164 3.111 -26.053 1.00 89.44 164 ALA A N 1
ATOM 1295 C CA . ALA A 1 164 ? 13.899 2.441 -26.347 1.00 89.44 164 ALA A CA 1
ATOM 1296 C C . ALA A 1 164 ? 13.311 1.767 -25.098 1.00 89.44 164 ALA A C 1
ATOM 1298 O O . ALA A 1 164 ? 12.115 1.917 -24.828 1.00 89.44 164 ALA A O 1
ATOM 1299 N N . MET A 1 165 ? 14.148 1.090 -24.307 1.00 89.81 165 MET A N 1
ATOM 1300 C CA . MET A 1 165 ? 13.747 0.452 -23.052 1.00 89.81 165 MET A CA 1
ATOM 1301 C C . MET A 1 165 ? 13.275 1.465 -22.011 1.00 89.81 165 MET A C 1
ATOM 1303 O O . MET A 1 165 ? 12.250 1.245 -21.366 1.00 89.81 165 MET A O 1
ATOM 1307 N N . ASP A 1 166 ? 13.973 2.590 -21.857 1.00 92.69 166 ASP A N 1
ATOM 1308 C CA . ASP A 1 166 ? 13.560 3.641 -20.923 1.00 92.69 166 ASP A CA 1
ATOM 1309 C C . ASP A 1 166 ? 12.224 4.276 -21.340 1.00 92.69 166 ASP A C 1
ATOM 1311 O O . ASP A 1 166 ? 11.347 4.481 -20.499 1.00 92.69 166 ASP A O 1
ATOM 1315 N N . THR A 1 167 ? 12.021 4.505 -22.641 1.00 93.62 167 THR A N 1
ATOM 1316 C CA . THR A 1 167 ? 10.742 5.014 -23.163 1.00 93.62 167 THR A CA 1
ATOM 1317 C C . THR A 1 167 ? 9.601 4.030 -22.901 1.00 93.62 167 THR A C 1
ATOM 1319 O O . THR A 1 167 ? 8.537 4.433 -22.431 1.00 93.62 167 THR A O 1
ATOM 1322 N N . TRP A 1 168 ? 9.821 2.736 -23.151 1.00 94.56 168 TRP A N 1
ATOM 1323 C CA . TRP A 1 168 ? 8.834 1.694 -22.864 1.00 94.56 168 TRP A CA 1
ATOM 1324 C C . TRP A 1 168 ? 8.498 1.615 -21.369 1.00 94.56 168 TRP A C 1
ATOM 1326 O O . TRP A 1 168 ? 7.321 1.562 -21.007 1.00 94.56 168 TRP A O 1
ATOM 1336 N N . ARG A 1 169 ? 9.504 1.676 -20.484 1.00 94.25 169 ARG A N 1
ATOM 1337 C CA . ARG A 1 169 ? 9.277 1.697 -19.030 1.00 94.25 169 ARG A CA 1
ATOM 1338 C C . ARG A 1 169 ? 8.425 2.888 -18.612 1.00 94.25 169 ARG A C 1
ATOM 1340 O O . ARG A 1 169 ? 7.515 2.715 -17.806 1.00 94.25 169 ARG A O 1
ATOM 1347 N N . ASP A 1 170 ? 8.695 4.072 -19.151 1.00 95.19 170 ASP A N 1
ATOM 1348 C CA . ASP A 1 170 ? 7.913 5.271 -18.847 1.00 95.19 170 ASP A CA 1
ATOM 1349 C C . ASP A 1 170 ? 6.457 5.149 -19.337 1.00 95.19 170 ASP A C 1
ATOM 1351 O O . ASP A 1 170 ? 5.539 5.591 -18.640 1.00 95.19 170 ASP A O 1
ATOM 1355 N N . GLU A 1 171 ? 6.217 4.508 -20.487 1.00 95.19 171 GLU A N 1
ATOM 1356 C CA . GLU A 1 171 ? 4.863 4.207 -20.971 1.00 95.19 171 GLU A CA 1
ATOM 1357 C C . GLU A 1 171 ? 4.131 3.219 -20.049 1.00 95.19 171 GLU A C 1
ATOM 1359 O O . GLU A 1 171 ? 3.011 3.504 -19.619 1.00 95.19 171 GLU A O 1
ATOM 1364 N N . VAL A 1 172 ? 4.776 2.106 -19.672 1.00 95.00 172 VAL A N 1
ATOM 1365 C CA . VAL A 1 172 ? 4.237 1.135 -18.699 1.00 95.00 172 VAL A CA 1
ATOM 1366 C C . VAL A 1 172 ? 3.882 1.831 -17.385 1.00 95.00 172 VAL A C 1
ATOM 1368 O O . VAL A 1 172 ? 2.770 1.677 -16.878 1.00 95.00 172 VAL A O 1
ATOM 1371 N N . VAL A 1 173 ? 4.810 2.619 -16.835 1.00 95.50 173 VAL A N 1
ATOM 1372 C CA . VAL A 1 173 ? 4.602 3.341 -15.574 1.00 95.50 173 VAL A CA 1
ATOM 1373 C C . VAL A 1 173 ? 3.421 4.301 -15.696 1.00 95.50 173 VAL A C 1
ATOM 1375 O O . VAL A 1 173 ? 2.585 4.329 -14.798 1.00 95.50 173 VAL A O 1
ATOM 1378 N N . GLY A 1 174 ? 3.294 5.036 -16.804 1.00 95.19 174 GLY A N 1
ATOM 1379 C CA . GLY A 1 174 ? 2.187 5.972 -17.017 1.00 95.19 174 GLY A CA 1
ATOM 1380 C C . GLY A 1 174 ? 0.806 5.305 -17.051 1.00 95.19 174 GLY A C 1
ATOM 1381 O O . GLY A 1 174 ? -0.145 5.812 -16.440 1.00 95.19 174 GLY A O 1
ATOM 1382 N N . GLU A 1 175 ? 0.688 4.158 -17.722 1.00 95.19 175 GLU A N 1
ATOM 1383 C CA . GLU A 1 175 ? -0.561 3.386 -17.772 1.00 95.19 175 GLU A CA 1
ATOM 1384 C C . GLU A 1 175 ? -0.930 2.839 -16.385 1.00 95.19 175 GLU A C 1
ATOM 1386 O O . GLU A 1 175 ? -2.061 3.003 -15.913 1.00 95.19 175 GLU A O 1
ATOM 1391 N N . VAL A 1 176 ? 0.043 2.264 -15.673 1.00 94.88 176 VAL A N 1
ATOM 1392 C CA . VAL A 1 176 ? -0.200 1.698 -14.341 1.00 94.88 176 VAL A CA 1
ATOM 1393 C C . VAL A 1 176 ? -0.484 2.784 -13.303 1.00 94.88 176 VAL A C 1
ATOM 1395 O O . VAL A 1 176 ? -1.408 2.631 -12.508 1.00 94.88 176 VAL A O 1
ATOM 1398 N N . GLU A 1 177 ? 0.240 3.905 -13.303 1.00 94.69 177 GLU A N 1
ATOM 1399 C CA . GLU A 1 177 ? -0.020 5.030 -12.392 1.00 94.69 177 GLU A CA 1
ATOM 1400 C C . GLU A 1 177 ? -1.447 5.567 -12.540 1.00 94.69 177 GLU A C 1
ATOM 1402 O O . GLU A 1 177 ? -2.081 5.939 -11.544 1.00 94.69 177 GLU A O 1
ATOM 1407 N N . THR A 1 178 ? -1.970 5.579 -13.769 1.00 95.00 178 THR A N 1
ATOM 1408 C CA . THR A 1 178 ? -3.347 5.991 -14.053 1.00 95.00 178 THR A CA 1
ATOM 1409 C C . THR A 1 178 ? -4.346 5.052 -13.376 1.00 95.00 178 THR A C 1
ATOM 1411 O O . THR A 1 178 ? -5.247 5.531 -12.685 1.00 95.00 178 THR A O 1
ATOM 1414 N N . ALA A 1 179 ? -4.155 3.735 -13.493 1.00 94.12 179 ALA A N 1
ATOM 1415 C CA . ALA A 1 179 ? -5.019 2.741 -12.853 1.00 94.12 179 ALA A CA 1
ATOM 1416 C C . ALA A 1 179 ? -4.876 2.718 -11.320 1.00 94.12 179 ALA A C 1
ATOM 1418 O O . ALA A 1 179 ? -5.863 2.644 -10.590 1.00 94.12 179 ALA A O 1
ATOM 1419 N N . VAL A 1 180 ? -3.656 2.854 -10.795 1.00 93.19 180 VAL A N 1
ATOM 1420 C CA . VAL A 1 180 ? -3.406 2.931 -9.345 1.00 93.19 180 VAL A CA 1
ATOM 1421 C C . VAL A 1 180 ? -4.080 4.167 -8.739 1.00 93.19 180 VAL A C 1
ATOM 1423 O O . VAL A 1 180 ? -4.645 4.096 -7.647 1.00 93.19 180 VAL A O 1
ATOM 1426 N N . SER A 1 181 ? -4.067 5.293 -9.455 1.00 93.19 181 SER A N 1
ATOM 1427 C CA . SER A 1 181 ? -4.672 6.554 -9.005 1.00 93.19 181 SER A CA 1
ATOM 1428 C C . SER A 1 181 ? -6.195 6.600 -9.143 1.00 93.19 181 SER A C 1
ATOM 1430 O O . SER A 1 181 ? -6.824 7.520 -8.611 1.00 93.19 181 SER A O 1
ATOM 1432 N N . ALA A 1 182 ? -6.795 5.651 -9.861 1.00 91.25 182 ALA A N 1
ATOM 1433 C CA . ALA A 1 182 ? -8.233 5.607 -10.091 1.00 91.25 182 ALA A CA 1
ATOM 1434 C C . ALA A 1 182 ? -9.028 5.161 -8.847 1.00 91.25 182 ALA A C 1
ATOM 1436 O O . ALA A 1 182 ? -10.215 5.470 -8.734 1.00 91.25 182 ALA A O 1
ATOM 1437 N N . LEU A 1 183 ? -8.357 4.587 -7.837 1.00 87.88 183 LEU A N 1
ATOM 1438 C CA . LEU A 1 183 ? -8.945 4.295 -6.530 1.00 87.88 183 LEU A CA 1
ATOM 1439 C C . LEU A 1 183 ? -9.465 5.571 -5.837 1.00 87.88 183 LEU A C 1
ATOM 1441 O O . LEU A 1 183 ? -8.722 6.305 -5.180 1.00 87.88 183 LEU A O 1
ATOM 1445 N N . GLN A 1 184 ? -10.773 5.813 -5.929 1.00 76.06 184 GLN A N 1
ATOM 1446 C CA . GLN A 1 184 ? -11.463 6.913 -5.251 1.00 76.06 184 GLN A CA 1
ATOM 1447 C C . GLN A 1 184 ? -12.310 6.378 -4.089 1.00 76.06 184 GLN A C 1
ATOM 1449 O O . GLN A 1 184 ? -13.499 6.116 -4.247 1.00 76.06 184 GLN A O 1
ATOM 1454 N N . ILE A 1 185 ? -11.695 6.233 -2.905 1.00 72.12 185 ILE A N 1
ATOM 1455 C CA . ILE A 1 185 ? -12.381 5.853 -1.648 1.00 72.12 185 ILE A CA 1
ATOM 1456 C C . ILE A 1 185 ? -12.278 6.948 -0.586 1.00 72.12 185 ILE A C 1
ATOM 1458 O O . ILE A 1 185 ? -11.151 7.447 -0.349 1.00 72.12 185 ILE A O 1
#

Secondary structure (DSSP, 8-state):
--EEEESSPPTTSPPEE-TTT--EE-TT--EEEE--SSSPPEEEESSS---HHHHS-SHHHHHHHHHHHHHHHHHHHHHHS-S-HHHHHHHHHHHHHHHHHHHHHHHHTS-TTTTTSHHHHHHHHHHHHHHHHHHHHHH--PPPPTT-S-----SS-HHHHHHHHHHHHHHHHHHHHHHHHT---

pLDDT: mean 92.06, std 10.43, range [49.0, 98.5]

Radius of gyration: 21.85 Å; c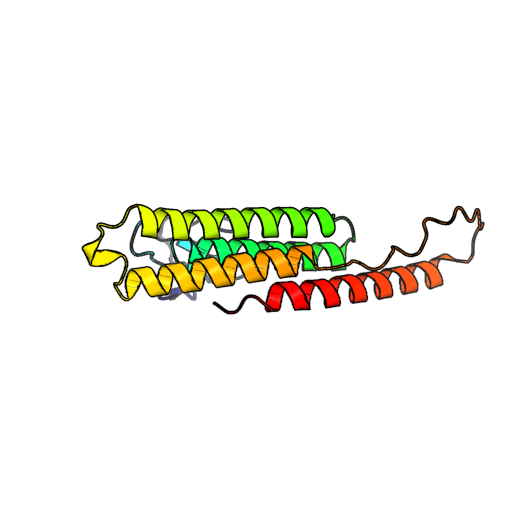hains: 1; bounding box: 62×28×63 Å

Organism: NCBI:txid412755

Foldseek 3Di:
DDKDKDQFADPPDDFAAAPPPRDTQDGGFIWIWDQDPDDGIHIHGPVGDDDPLNVDDDLVSVLSVLLVVLVVLLVVCLVPVPRPNLVSLLVSLVSLQVSLVVLVVVLVPDDPVCNPPVSVVVSNVSSVLSNVLSVLSNVQDQDDAPDPPPDPDPDDCVVVNVVSRSVSSVRRSVSNVVSSVSRDD